Protein AF-A0A852ZN86-F1 (afdb_monomer)

Solvent-accessible surface area (backbone atoms only — not comparable to full-atom values): 16826 Å² total; per-residue (Å²): 143,83,87,74,84,78,81,80,78,80,80,74,76,78,78,76,77,76,74,75,75,75,76,74,75,79,74,69,77,79,85,86,70,84,80,33,63,70,46,79,47,78,48,78,43,80,40,75,66,82,64,44,73,53,32,65,57,50,48,60,59,44,74,67,59,45,34,45,47,35,38,50,40,30,42,31,19,36,74,89,61,52,66,50,74,46,52,43,39,78,40,73,66,23,53,78,47,41,62,54,33,55,61,59,54,64,55,78,77,75,40,72,54,37,53,52,53,51,48,72,71,51,57,63,32,16,28,33,42,38,37,31,32,30,32,43,52,56,35,51,52,54,50,56,38,44,75,73,74,44,77,90,86,79,87,81,87,77,53,78,88,73,50,73,62,60,73,60,52,52,52,53,52,51,53,50,51,52,52,51,55,49,49,55,52,48,52,52,53,49,52,54,50,52,41,69,74,44,79,78,74,76,77,70,99,78,70,83,78,63,81,69,74,74,68,76,70,74,63,72,72,74,75,79,78,67,66,80,78,78,66,54,71,66,60,49,49,42,50,49,26,5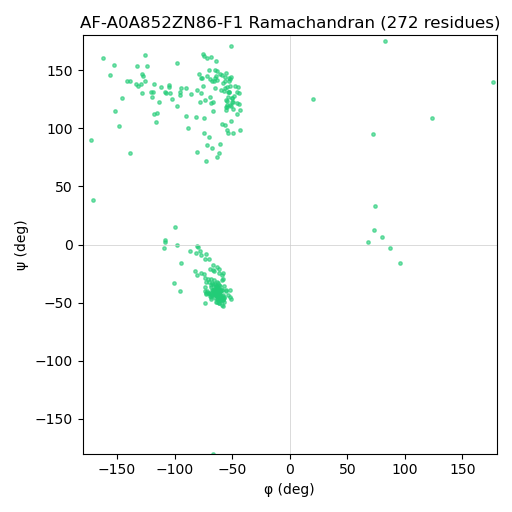0,37,33,76,72,62,76,30,52,75,68,54,40,54,48,56,48,52,54,55,52,58,59,68,70,45,96,77,79,88,78,91,132

Mean predicted aligned error: 16.4 Å

Organism: NCBI:txid1892865

Nearest PDB structures (foldseek):
  3gv5-assembly2_D  TM=2.969E-01  e=1.717E+00  Homo sapiens

InterPro domains:
  IPR046288 Protein of unknown function DUF6325 [PF19850] (34-158)

Sequence (274 aa):
MANGPAPPPPGGAPPDPAVPEPPAPPEPPERTGPLGPVDVMALAFPGTVLDPALAEHFGRVLLHGAVEPLDAVVVRREPDGRVTTGELEGEPGFQHLAEELHGGGTVGLLTGEHLVAVGEVMEPGSVVVLLVLENVWAREVAGAIRSVGGRLLTSTRLGHEQAPDLPTLRRRQRAAQEAAARRLRGERAEAARAQLRNPFAMGEPGAQVVAGEAGLSAHPPPEDTHGPPEAEPFDELLRLADLHAAGELTDGEYAELKRRLLAEWRRPGGPAGG

Secondary structure (DSSP, 8-state):
---PPPPPPPPPPPPPP-PPPPPPPPPPPP--SPP--EEEEEEEEESSS--THHHHHHHHHHTTSSSEEEEEEEEEE-TTS-EEEEEGGGSTT-GGGHHHHHHT-----S-HHHHHHHHHHSPTTEEEEEEEEE-HHHHHHHHHHHHTT-------PPPTTTS--HHHHHHHHHHHHHHHHHHHHHHHHHHHHHHHH-TT----S--------------------S-SPPPPHHHHHHHHHHHHHTTSS-HHHHHHHHHHHHHHHTSS--PPP-

Foldseek 3Di:
DDDDDDDDDPDDDPPDPPPPDPPDPPQQPPDDDDFADKDKDKDKDAAFADDLVVLVVVCVVCVVVQKAWQAKKKWAQALVRDIDIDGPCPHRNNVVCPCRHPSNPNDCPPDPLLSVLVSVLDDHRMMMMITMMTRVNRVVVQVVCVVVVHHDDDDDDDDPVRDDPPVVVVVVVVVVVVVVVVVVVVVVVVVVVVCVVPVPPDDDPDDDVPVPPPDPPPPPPPPCPPDDPDPDLSNVSVVLSVCVVVVVDDPVRSVVVSVVSSVVVPDPDPDDDD

pLDDT: mean 74.32, std 17.82, range [28.17, 96.38]

Structure (mmCIF, N/CA/C/O backbone):
data_AF-A0A852ZN86-F1
#
_entry.id   AF-A0A852ZN86-F1
#
loop_
_atom_site.group_PDB
_atom_site.id
_atom_site.type_symbol
_atom_site.label_atom_id
_atom_site.label_alt_id
_atom_site.label_comp_id
_atom_site.label_asym_id
_atom_site.label_entity_id
_atom_site.label_seq_id
_atom_site.pdbx_PDB_ins_code
_atom_site.Cartn_x
_atom_site.Cartn_y
_atom_site.Cartn_z
_atom_site.occupancy
_atom_site.B_iso_or_equiv
_atom_site.auth_seq_id
_atom_site.auth_comp_id
_atom_site.auth_asym_id
_atom_site.auth_atom_id
_atom_site.pdbx_PDB_model_num
ATOM 1 N N . MET A 1 1 ? -32.576 66.175 45.862 1.00 51.03 1 MET A N 1
ATOM 2 C CA . MET A 1 1 ? -32.747 65.311 44.676 1.00 51.03 1 MET A CA 1
ATOM 3 C C . MET A 1 1 ? -32.201 66.052 43.469 1.00 51.03 1 MET A C 1
ATOM 5 O O . MET A 1 1 ? -32.715 67.124 43.193 1.00 51.03 1 MET A O 1
ATOM 9 N N . ALA A 1 2 ? -31.165 65.521 42.817 1.00 50.53 2 ALA A N 1
ATOM 10 C CA . ALA A 1 2 ? -30.825 65.773 41.411 1.00 50.53 2 ALA A CA 1
ATOM 11 C C . ALA A 1 2 ? -29.681 64.817 41.019 1.00 50.53 2 ALA A C 1
ATOM 13 O O . ALA A 1 2 ? -28.511 65.123 41.223 1.00 50.53 2 ALA A O 1
ATOM 14 N N . ASN A 1 3 ? -30.037 63.629 40.522 1.00 50.56 3 ASN A N 1
ATOM 15 C CA . ASN A 1 3 ? -29.125 62.767 39.768 1.00 50.56 3 ASN A CA 1
ATOM 16 C C . ASN A 1 3 ? -28.969 63.385 38.372 1.00 50.56 3 ASN A C 1
ATOM 18 O O . ASN A 1 3 ? -29.921 63.362 37.593 1.00 50.56 3 ASN A O 1
ATOM 22 N N . GLY A 1 4 ? -27.806 63.960 38.070 1.00 60.16 4 GLY A N 1
ATOM 23 C CA . GLY A 1 4 ? -27.423 64.270 36.691 1.00 60.16 4 GLY A CA 1
ATOM 24 C C . GLY A 1 4 ? -26.972 62.986 35.981 1.00 60.16 4 GLY A C 1
ATOM 25 O O . GLY A 1 4 ? -26.367 62.133 36.634 1.00 60.16 4 GLY A O 1
ATOM 26 N N . PRO A 1 5 ? -27.275 62.796 34.685 1.00 68.12 5 PRO A N 1
ATOM 27 C CA . PRO A 1 5 ? -26.882 61.586 33.972 1.00 68.12 5 PRO A CA 1
ATOM 28 C C . PRO A 1 5 ? -25.354 61.490 33.843 1.00 68.12 5 PRO A C 1
ATOM 30 O O . PRO A 1 5 ? -24.673 62.489 33.612 1.00 68.12 5 PRO A O 1
ATOM 33 N N . ALA A 1 6 ? -24.830 60.272 34.002 1.00 67.62 6 ALA A N 1
ATOM 34 C CA . ALA A 1 6 ? -23.420 59.948 33.807 1.00 67.62 6 ALA A CA 1
ATOM 35 C C . ALA A 1 6 ? -22.971 60.244 32.357 1.00 67.62 6 ALA A C 1
ATOM 37 O O . ALA A 1 6 ? -23.774 60.080 31.433 1.00 67.62 6 ALA A O 1
ATOM 38 N N . PRO A 1 7 ? -21.709 60.659 32.129 1.00 70.62 7 PRO A N 1
ATOM 39 C CA . PRO A 1 7 ? -21.187 60.849 30.779 1.00 70.62 7 PRO A CA 1
ATOM 40 C C . PRO A 1 7 ? -21.141 59.510 30.017 1.00 70.62 7 PRO A C 1
ATOM 42 O O . PRO A 1 7 ? -20.884 58.471 30.633 1.00 70.62 7 PRO A O 1
ATOM 45 N N . PRO A 1 8 ? -21.383 59.504 28.692 1.00 69.31 8 PRO A N 1
ATOM 46 C CA . PRO A 1 8 ? -21.303 58.284 27.896 1.00 69.31 8 PRO A CA 1
ATOM 47 C C . PRO A 1 8 ? -19.860 57.742 27.862 1.00 69.31 8 PRO A C 1
ATOM 49 O O . PRO A 1 8 ? -18.911 58.528 27.944 1.00 69.31 8 PRO A O 1
ATOM 52 N N . PRO A 1 9 ? -19.671 56.415 27.734 1.00 68.75 9 PRO A N 1
ATOM 53 C CA . PRO A 1 9 ? -18.341 55.828 27.594 1.00 68.75 9 PRO A CA 1
ATOM 54 C C . PRO A 1 9 ? -17.664 56.315 26.298 1.00 68.75 9 PRO A C 1
ATOM 56 O O . PRO A 1 9 ? -18.362 56.588 25.315 1.00 68.75 9 PRO A O 1
ATOM 59 N N . PRO A 1 10 ? -16.321 56.423 26.261 1.00 64.19 10 PRO A N 1
ATOM 60 C CA . PRO A 1 10 ? -15.613 56.759 25.032 1.00 64.19 10 PRO A CA 1
ATOM 61 C C . PRO A 1 10 ? -15.908 55.699 23.964 1.00 64.19 10 PRO A C 1
ATOM 63 O O . PRO A 1 10 ? -15.873 54.500 24.244 1.00 64.19 10 PRO A O 1
ATOM 66 N N . GLY A 1 11 ? -16.240 56.158 22.755 1.00 56.25 11 GLY A N 1
ATOM 67 C CA . GLY A 1 11 ? -16.560 55.294 21.622 1.00 56.25 11 GLY A CA 1
ATOM 68 C C . GLY A 1 11 ? -15.442 54.287 21.364 1.00 56.25 11 GLY A C 1
ATOM 69 O O . GLY A 1 11 ? -14.269 54.658 21.317 1.00 56.25 11 GLY A O 1
ATOM 70 N N . GLY A 1 12 ? -15.815 53.013 21.224 1.00 52.59 12 GLY A N 1
ATOM 71 C CA . GLY A 1 12 ? -14.893 51.961 20.815 1.00 52.59 12 GLY A CA 1
ATOM 72 C C . GLY A 1 12 ? -14.244 52.317 19.479 1.00 52.59 12 GLY A C 1
ATOM 73 O O . GLY A 1 12 ? -14.897 52.877 18.597 1.00 52.59 12 GLY A O 1
ATOM 74 N N . ALA A 1 13 ? -12.951 52.017 19.352 1.00 59.09 13 ALA A N 1
ATOM 75 C CA . ALA A 1 13 ? -12.248 52.110 18.081 1.00 59.09 13 ALA A CA 1
ATOM 76 C C . ALA A 1 13 ? -13.031 51.337 16.999 1.00 59.09 13 ALA A C 1
ATOM 78 O O . ALA A 1 13 ? -13.614 50.293 17.314 1.00 59.09 13 ALA A O 1
ATOM 79 N N . PRO A 1 14 ? -13.087 51.833 15.748 1.00 63.38 14 PRO A N 1
ATOM 80 C CA . PRO A 1 14 ? -13.709 51.077 14.669 1.00 63.38 14 PRO A CA 1
ATOM 81 C C . PRO A 1 14 ? -13.026 49.704 14.552 1.00 63.38 14 PRO A C 1
ATOM 83 O O . PRO A 1 14 ? -11.816 49.621 14.784 1.00 63.38 14 PRO A O 1
ATOM 86 N N . PRO A 1 15 ? -13.766 48.629 14.219 1.00 62.50 15 PRO A N 1
ATOM 87 C CA . PRO A 1 15 ? -13.136 47.355 13.907 1.00 62.50 15 PRO A CA 1
ATOM 88 C C . PRO A 1 15 ? -12.132 47.572 12.771 1.00 62.50 15 PRO A C 1
ATOM 90 O O . PRO A 1 15 ? -12.430 48.280 11.805 1.00 62.50 15 PRO A O 1
ATOM 93 N N . ASP A 1 16 ? -10.942 46.996 12.927 1.00 59.84 16 ASP A N 1
ATOM 94 C CA . ASP A 1 16 ? -9.918 46.933 11.883 1.00 59.84 16 ASP A CA 1
ATOM 95 C C . ASP A 1 16 ? -10.595 46.431 10.593 1.00 59.84 16 ASP A C 1
ATOM 97 O O . ASP A 1 16 ? -11.344 45.445 10.675 1.00 59.84 16 ASP A O 1
ATOM 101 N N . PRO A 1 17 ? -10.467 47.106 9.430 1.00 61.66 17 PRO A N 1
ATOM 102 C CA . PRO A 1 17 ? -11.017 46.576 8.190 1.00 61.66 17 PRO A CA 1
ATOM 103 C C . PRO A 1 17 ? -10.516 45.146 8.030 1.00 61.66 17 PRO A C 1
ATOM 105 O O . PRO A 1 17 ? -9.308 44.921 8.017 1.00 61.66 17 PRO A O 1
ATOM 108 N N . ALA A 1 18 ? -11.453 44.195 7.962 1.00 62.12 18 ALA A N 1
ATOM 109 C CA . ALA A 1 18 ? -11.148 42.786 7.782 1.00 62.12 18 ALA A CA 1
ATOM 110 C C . ALA A 1 18 ? -10.107 42.662 6.669 1.00 62.12 18 ALA A C 1
ATOM 112 O O . ALA A 1 18 ? -10.384 43.009 5.517 1.00 62.12 18 ALA A O 1
ATOM 113 N N . VAL A 1 19 ? -8.894 42.242 7.036 1.00 61.50 19 VAL A N 1
ATOM 114 C CA . VAL A 1 19 ? -7.879 41.865 6.060 1.00 61.50 19 VAL A CA 1
ATOM 115 C C . VAL A 1 19 ? -8.556 40.802 5.200 1.00 61.50 19 VAL A C 1
ATOM 117 O O . VAL A 1 19 ? -9.018 39.810 5.770 1.00 61.50 19 VAL A O 1
ATOM 120 N N . PRO A 1 20 ? -8.727 41.020 3.882 1.00 62.66 20 PRO A N 1
ATOM 121 C CA . PRO A 1 20 ? -9.321 40.004 3.035 1.00 62.66 20 PRO A CA 1
ATOM 122 C C . PRO A 1 20 ? -8.484 38.745 3.211 1.00 62.66 20 PRO A C 1
ATOM 124 O O . PRO A 1 20 ? -7.257 38.794 3.083 1.00 62.66 20 PRO A O 1
ATOM 127 N N . GLU A 1 21 ? -9.151 37.658 3.587 1.00 54.69 21 GLU A N 1
ATOM 128 C CA . GLU A 1 21 ? -8.522 36.353 3.709 1.00 54.69 21 GLU A CA 1
ATOM 129 C C . GLU A 1 21 ? -7.755 36.107 2.399 1.00 54.69 21 GLU A C 1
ATOM 131 O O . GLU A 1 21 ? -8.318 36.344 1.319 1.00 54.69 21 GLU A O 1
ATOM 136 N N . PRO A 1 22 ? -6.448 35.786 2.460 1.00 64.31 22 PRO A N 1
ATOM 137 C CA . PRO A 1 22 ? -5.674 35.555 1.251 1.00 64.31 22 PRO A CA 1
ATOM 138 C C . PRO A 1 22 ? -6.410 34.514 0.402 1.00 64.31 22 PRO A C 1
ATOM 140 O O . PRO A 1 22 ? -6.991 33.585 0.970 1.00 64.31 22 PRO A O 1
ATOM 143 N N . PRO A 1 23 ? -6.440 34.672 -0.936 1.00 64.31 23 PRO A N 1
ATOM 144 C CA . PRO A 1 23 ? -7.112 33.706 -1.788 1.00 64.31 23 PRO A CA 1
ATOM 145 C C . PRO A 1 23 ? -6.577 32.320 -1.443 1.00 64.31 23 PRO A C 1
ATOM 147 O O . PRO A 1 23 ? -5.358 32.149 -1.332 1.00 64.31 23 PRO A O 1
ATOM 150 N N . ALA A 1 24 ? -7.493 31.370 -1.235 1.00 51.97 24 ALA A N 1
ATOM 151 C CA . ALA A 1 24 ? -7.130 29.981 -1.019 1.00 51.97 24 ALA A CA 1
ATOM 152 C C . ALA A 1 24 ? -6.102 29.576 -2.093 1.00 51.97 24 ALA A C 1
ATOM 154 O O . ALA A 1 24 ? -6.247 30.001 -3.251 1.00 51.97 24 ALA A O 1
ATOM 155 N N . PRO A 1 25 ? -5.033 28.848 -1.720 1.00 55.66 25 PRO A N 1
ATOM 156 C CA . PRO A 1 25 ? -4.050 28.391 -2.689 1.00 55.66 25 PRO A CA 1
ATOM 157 C C . PRO A 1 25 ? -4.775 27.696 -3.850 1.00 55.66 25 PRO A C 1
ATOM 159 O O . PRO A 1 25 ? -5.815 27.073 -3.620 1.00 55.66 25 PRO A O 1
ATOM 162 N N . PRO A 1 26 ? -4.288 27.847 -5.097 1.00 55.84 26 PRO A N 1
ATOM 163 C CA . PRO A 1 26 ? -4.913 27.183 -6.229 1.00 55.84 26 PRO A CA 1
ATOM 164 C C . PRO A 1 26 ? -5.009 25.694 -5.911 1.00 55.84 26 PRO A C 1
ATOM 166 O O . PRO A 1 26 ? -4.001 25.093 -5.532 1.00 55.84 26 PRO A O 1
ATOM 169 N N . GLU A 1 27 ? -6.210 25.127 -6.035 1.00 47.72 27 GLU A N 1
ATOM 170 C CA . GLU A 1 27 ? -6.369 23.688 -5.874 1.00 47.72 27 GLU A CA 1
ATOM 171 C C . GLU A 1 27 ? -5.400 22.986 -6.835 1.00 47.72 27 GLU A C 1
ATOM 173 O O . GLU A 1 27 ? -5.230 23.445 -7.979 1.00 47.72 27 GLU A O 1
ATOM 178 N N . PRO A 1 28 ? -4.690 21.942 -6.369 1.00 53.12 28 PRO A N 1
ATOM 179 C CA . PRO A 1 28 ? -3.761 21.213 -7.213 1.00 53.12 28 PRO A CA 1
ATOM 180 C C . PRO A 1 28 ? -4.491 20.766 -8.487 1.00 53.12 28 PRO A C 1
ATOM 182 O O . PRO A 1 28 ? -5.688 20.474 -8.441 1.00 53.12 28 PRO A O 1
ATOM 185 N N . PRO A 1 29 ? -3.815 20.769 -9.649 1.00 50.06 29 PRO A N 1
ATOM 186 C CA . PRO A 1 29 ? -4.470 20.455 -10.910 1.00 50.06 29 PRO A CA 1
ATOM 187 C C . PRO A 1 29 ? -5.171 19.098 -10.805 1.00 50.06 29 PRO A C 1
ATOM 189 O O . PRO A 1 29 ? -4.520 18.098 -10.504 1.00 50.06 29 PRO A O 1
ATOM 192 N N . GLU A 1 30 ? -6.481 19.068 -11.075 1.00 53.56 30 GLU A N 1
ATOM 193 C CA . GLU A 1 30 ? -7.263 17.831 -11.078 1.00 53.56 30 GLU A CA 1
ATOM 194 C C . GLU A 1 30 ? -6.568 16.780 -11.956 1.00 53.56 30 GLU A C 1
ATOM 196 O O . GLU A 1 30 ? -6.334 16.971 -13.160 1.00 53.56 30 GLU A O 1
ATOM 201 N N . ARG A 1 31 ? -6.198 15.654 -11.343 1.00 61.28 31 ARG A N 1
ATOM 202 C CA . ARG A 1 31 ? -5.531 14.555 -12.037 1.00 61.28 31 ARG A CA 1
ATOM 203 C C . ARG A 1 31 ? -6.495 13.928 -13.051 1.00 61.28 31 ARG A C 1
ATOM 205 O O . ARG A 1 31 ? -7.488 13.314 -12.687 1.00 61.28 31 ARG A O 1
ATOM 212 N N . THR A 1 32 ? -6.176 14.046 -14.342 1.00 56.88 32 THR A N 1
ATOM 213 C CA . THR A 1 32 ? -7.031 13.594 -15.467 1.00 56.88 32 THR A CA 1
ATOM 214 C C . THR A 1 32 ? -6.494 12.365 -16.220 1.00 56.88 32 THR A C 1
ATOM 216 O O . THR A 1 32 ? -7.145 11.866 -17.138 1.00 56.88 32 THR A O 1
ATOM 219 N N . GLY A 1 33 ? -5.308 11.859 -15.858 1.00 66.69 33 GLY A N 1
ATOM 220 C CA . GLY A 1 33 ? -4.680 10.685 -16.480 1.00 66.69 33 GLY A CA 1
ATOM 221 C C . GLY A 1 33 ? -4.901 9.381 -15.696 1.00 66.69 33 GLY A C 1
ATOM 222 O O . GLY A 1 33 ? -5.108 9.433 -14.486 1.00 66.69 33 GLY A O 1
ATOM 223 N N . PRO A 1 34 ? -4.823 8.202 -16.350 1.00 75.94 34 PRO A N 1
ATOM 224 C CA . PRO A 1 34 ? -4.927 6.916 -15.661 1.00 75.94 34 PRO A CA 1
ATOM 225 C C . PRO A 1 34 ? -3.775 6.733 -14.665 1.00 75.94 34 PRO A C 1
ATOM 227 O O . PRO A 1 34 ? -2.639 7.099 -14.978 1.00 75.94 34 PRO A O 1
ATOM 230 N N . LEU A 1 35 ? -4.068 6.137 -13.504 1.00 81.19 35 LEU A N 1
ATOM 231 C CA . LEU A 1 35 ? -3.070 5.803 -12.485 1.00 81.19 35 LEU A CA 1
ATOM 232 C C . LEU A 1 35 ? -1.991 4.865 -13.043 1.00 81.19 35 LEU A C 1
ATOM 234 O O . LEU A 1 35 ? -2.247 4.010 -13.899 1.00 81.19 35 LEU A O 1
ATOM 238 N N . GLY A 1 36 ? -0.769 5.038 -12.546 1.00 85.12 36 GLY A N 1
ATOM 239 C CA . GLY A 1 36 ? 0.287 4.042 -12.658 1.00 85.12 36 GLY A CA 1
ATOM 240 C C . GLY A 1 36 ? -0.016 2.778 -11.850 1.00 8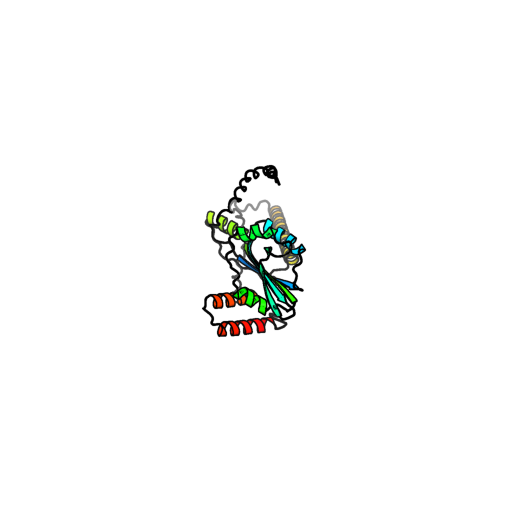5.12 36 GLY A C 1
ATOM 241 O O . GLY A 1 36 ? -1.052 2.686 -11.193 1.00 85.12 36 GLY A O 1
ATOM 242 N N . PRO A 1 37 ? 0.895 1.791 -11.878 1.00 88.50 37 PRO A N 1
ATOM 243 C CA . PRO A 1 37 ? 0.832 0.652 -10.970 1.00 88.50 37 PRO A CA 1
ATOM 244 C C . PRO A 1 37 ? 0.727 1.123 -9.518 1.00 88.50 37 PRO A C 1
ATOM 246 O O . PRO A 1 37 ? 1.505 1.981 -9.094 1.00 88.50 37 PRO A O 1
ATOM 249 N N . VAL A 1 38 ? -0.217 0.553 -8.777 1.00 87.50 38 VAL A N 1
ATOM 250 C CA . VAL A 1 38 ? -0.469 0.882 -7.374 1.00 87.50 38 VAL A CA 1
ATOM 251 C C . VAL A 1 38 ? 0.063 -0.237 -6.493 1.00 87.50 38 VAL A C 1
ATOM 253 O O . VAL A 1 38 ? -0.156 -1.412 -6.779 1.00 87.50 38 VAL A O 1
ATOM 256 N N . ASP A 1 39 ? 0.745 0.148 -5.424 1.00 86.94 39 ASP A N 1
ATOM 257 C CA . ASP A 1 39 ? 1.207 -0.746 -4.377 1.00 86.94 39 ASP A CA 1
ATOM 258 C C . ASP A 1 39 ? 0.371 -0.543 -3.123 1.00 86.94 39 ASP A C 1
ATOM 260 O O . ASP A 1 39 ? 0.234 0.584 -2.648 1.00 86.94 39 ASP A O 1
ATOM 264 N N . VAL A 1 40 ? -0.127 -1.640 -2.558 1.00 85.50 40 VAL A N 1
ATOM 265 C CA . VAL A 1 40 ? -0.713 -1.645 -1.219 1.00 85.50 40 VAL A CA 1
ATOM 266 C C . VAL A 1 40 ? 0.290 -2.277 -0.266 1.00 85.50 40 VAL A C 1
ATOM 268 O O . VAL A 1 40 ? 0.859 -3.329 -0.552 1.00 85.50 40 VAL A O 1
ATOM 271 N N . MET A 1 41 ? 0.561 -1.613 0.853 1.00 84.44 41 MET A N 1
ATOM 272 C CA . MET A 1 41 ? 1.541 -2.071 1.834 1.00 84.44 41 MET A CA 1
ATOM 273 C C . MET A 1 41 ? 0.978 -1.986 3.244 1.00 84.44 41 MET A C 1
ATOM 275 O O . MET A 1 41 ? 0.381 -0.980 3.616 1.00 84.44 41 MET A O 1
ATOM 279 N N . ALA A 1 42 ? 1.245 -3.019 4.042 1.00 86.12 42 ALA A N 1
ATOM 280 C CA . ALA A 1 42 ? 0.993 -3.039 5.475 1.00 86.12 42 ALA A CA 1
ATOM 281 C C . ALA A 1 42 ? 2.313 -3.099 6.241 1.00 86.12 42 ALA A C 1
ATOM 283 O O . ALA A 1 42 ? 3.116 -4.015 6.064 1.00 86.12 42 ALA A O 1
ATOM 284 N N . LEU A 1 43 ? 2.529 -2.120 7.113 1.00 86.31 43 LEU A N 1
ATOM 285 C CA . LEU A 1 43 ? 3.748 -1.981 7.898 1.00 86.31 43 LEU A CA 1
ATOM 286 C C . LEU A 1 43 ? 3.404 -2.131 9.374 1.00 86.31 43 LEU A C 1
ATOM 288 O O . LEU A 1 43 ? 2.809 -1.233 9.966 1.00 86.31 43 LEU A O 1
ATOM 292 N N . ALA A 1 44 ? 3.752 -3.276 9.955 1.00 86.88 44 ALA A N 1
ATOM 293 C CA . ALA A 1 44 ? 3.471 -3.582 11.350 1.00 86.88 44 ALA A CA 1
ATOM 294 C C . ALA A 1 44 ? 4.609 -3.126 12.271 1.00 86.88 44 ALA A C 1
ATOM 296 O O . ALA A 1 44 ? 5.782 -3.408 12.021 1.00 86.88 44 ALA A O 1
ATOM 297 N N . PHE A 1 45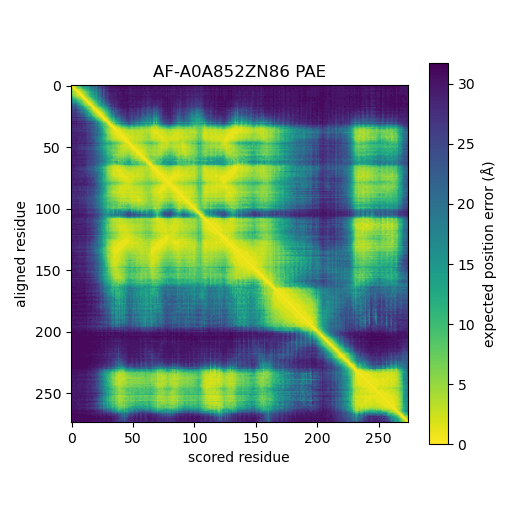 ? 4.243 -2.488 13.379 1.00 86.81 45 PHE A N 1
ATOM 298 C CA . PHE A 1 45 ? 5.151 -2.057 14.432 1.00 86.81 45 PHE A CA 1
ATOM 299 C C . PHE A 1 45 ? 4.664 -2.565 15.797 1.00 86.81 45 PHE A C 1
ATOM 301 O O . PHE A 1 45 ? 3.455 -2.648 16.042 1.00 86.81 45 PHE A O 1
ATOM 308 N N . PRO A 1 46 ? 5.590 -2.914 16.707 1.00 84.94 46 PRO A N 1
ATOM 309 C CA . PRO A 1 46 ? 5.232 -3.236 18.081 1.00 84.94 46 PRO A CA 1
ATOM 310 C C . PRO A 1 46 ? 4.780 -1.982 18.840 1.00 84.94 46 PRO A C 1
ATOM 312 O O . PRO A 1 46 ? 5.286 -0.885 18.607 1.00 84.94 46 PRO A O 1
ATOM 315 N N . GLY A 1 47 ? 3.888 -2.163 19.815 1.00 87.50 47 GLY A N 1
ATOM 316 C CA . GLY A 1 47 ? 3.303 -1.064 20.582 1.00 87.50 47 GLY A CA 1
ATOM 317 C C . GLY A 1 47 ? 2.126 -0.406 19.861 1.00 87.50 47 GLY A C 1
ATOM 318 O O . GLY A 1 47 ? 1.791 -0.741 18.732 1.00 87.50 47 GLY A O 1
ATOM 319 N N . THR A 1 48 ? 1.469 0.536 20.534 1.00 84.31 48 THR A N 1
ATOM 320 C CA . THR A 1 48 ? 0.268 1.222 20.019 1.00 84.31 48 THR A CA 1
ATOM 321 C C . THR A 1 48 ? 0.528 2.675 19.620 1.00 84.31 48 THR A C 1
ATOM 323 O O . THR A 1 48 ? -0.393 3.391 19.229 1.00 84.31 48 THR A O 1
ATOM 326 N N . VAL A 1 49 ? 1.783 3.124 19.692 1.00 86.25 49 VAL A N 1
ATOM 327 C CA . VAL A 1 49 ? 2.210 4.482 19.338 1.00 86.25 49 VAL A CA 1
ATOM 328 C C . VAL A 1 49 ? 3.229 4.387 18.211 1.00 86.25 49 VAL A C 1
ATOM 330 O O . VAL A 1 49 ? 4.216 3.666 18.339 1.00 86.25 49 VAL A O 1
ATOM 333 N N . LEU A 1 50 ? 2.985 5.112 17.119 1.00 88.31 50 LEU A N 1
ATOM 334 C CA . LEU A 1 50 ? 3.952 5.246 16.036 1.00 88.31 50 LEU A CA 1
ATOM 335 C C . LEU A 1 50 ? 5.065 6.200 16.459 1.00 88.31 50 LEU A C 1
ATOM 337 O O . LEU A 1 50 ? 4.806 7.251 17.044 1.00 88.31 50 LEU A O 1
ATOM 341 N N . ASP A 1 51 ? 6.305 5.824 16.162 1.00 87.06 51 ASP A N 1
ATOM 342 C CA . ASP A 1 51 ? 7.460 6.681 16.412 1.00 87.06 51 ASP A CA 1
ATOM 343 C C . ASP A 1 51 ? 7.418 7.893 15.460 1.00 87.06 51 ASP A C 1
ATOM 345 O O . ASP A 1 51 ? 7.449 7.695 14.241 1.00 87.06 51 ASP A O 1
ATOM 349 N N . PRO A 1 52 ? 7.391 9.142 15.965 1.00 85.44 52 PRO A N 1
ATOM 350 C CA . PRO A 1 52 ? 7.398 10.336 15.121 1.00 85.44 52 PRO A CA 1
ATOM 351 C C . PRO A 1 52 ? 8.613 10.425 14.186 1.00 85.44 52 PRO A C 1
ATOM 353 O O . PRO A 1 52 ? 8.526 11.045 13.128 1.00 85.44 52 PRO A O 1
ATOM 356 N N . ALA A 1 53 ? 9.737 9.781 14.527 1.00 85.62 53 ALA A N 1
ATOM 357 C CA . ALA A 1 53 ? 10.918 9.734 13.663 1.00 85.62 53 ALA A CA 1
ATOM 358 C C . ALA A 1 53 ? 10.638 9.039 12.318 1.00 85.62 53 ALA A C 1
ATOM 360 O O . ALA A 1 53 ? 11.308 9.313 11.321 1.00 85.62 53 ALA A O 1
ATOM 361 N N . LEU A 1 54 ? 9.628 8.163 12.261 1.00 83.38 54 LEU A N 1
ATOM 362 C CA . LEU A 1 54 ? 9.216 7.482 11.038 1.00 83.38 54 LEU A CA 1
ATOM 363 C C . LEU A 1 54 ? 8.715 8.477 9.975 1.00 83.38 54 LEU A C 1
ATOM 365 O O . LEU A 1 54 ? 8.959 8.268 8.786 1.00 83.38 54 LEU A O 1
ATOM 369 N N . ALA A 1 55 ? 8.108 9.591 10.389 1.00 80.56 55 ALA A N 1
ATOM 370 C CA . ALA A 1 55 ? 7.586 10.606 9.480 1.00 80.56 55 ALA A CA 1
ATOM 371 C C . ALA A 1 55 ? 8.685 11.226 8.596 1.00 80.56 55 ALA A C 1
ATOM 373 O O . ALA A 1 55 ? 8.494 11.394 7.393 1.00 80.56 55 ALA A O 1
ATOM 374 N N . GLU A 1 56 ? 9.883 11.462 9.143 1.00 78.75 56 GLU A N 1
ATOM 375 C CA . GLU A 1 56 ? 11.027 11.971 8.367 1.00 78.75 56 GLU A CA 1
ATOM 376 C C . GLU A 1 56 ? 11.518 10.969 7.307 1.00 78.75 56 GLU A C 1
ATOM 378 O O . GLU A 1 56 ? 12.062 11.340 6.261 1.00 78.75 56 GLU A O 1
ATOM 383 N N . HIS A 1 57 ? 11.364 9.669 7.567 1.00 79.62 57 HIS A N 1
ATOM 384 C CA . HIS A 1 57 ? 11.683 8.630 6.592 1.00 79.62 57 HIS A CA 1
ATOM 385 C C . HIS A 1 57 ? 10.649 8.579 5.465 1.00 79.62 57 HIS A C 1
ATOM 387 O O . HIS A 1 57 ? 11.053 8.499 4.304 1.00 79.62 57 HIS A O 1
ATOM 393 N N . PHE A 1 58 ? 9.360 8.693 5.792 1.00 74.69 58 PHE A N 1
ATOM 394 C CA . PHE A 1 58 ? 8.283 8.770 4.802 1.00 74.69 58 PHE A CA 1
ATOM 395 C C . PHE A 1 58 ? 8.409 9.989 3.902 1.00 74.69 58 PHE A C 1
ATOM 397 O O . PHE A 1 58 ? 8.446 9.830 2.682 1.00 74.69 58 PHE A O 1
ATOM 404 N N . GLY A 1 59 ? 8.580 11.176 4.492 1.00 69.69 59 GLY A N 1
ATOM 405 C CA . GLY A 1 59 ? 8.742 12.417 3.742 1.00 69.69 59 GLY A CA 1
ATOM 406 C C . GLY A 1 59 ? 9.845 12.300 2.693 1.00 69.69 59 GLY A C 1
ATOM 407 O O . GLY A 1 59 ? 9.627 12.612 1.533 1.00 69.69 59 GLY A O 1
ATOM 408 N N . ARG A 1 60 ? 11.009 11.728 3.029 1.00 67.81 60 ARG A N 1
ATOM 409 C CA . ARG A 1 60 ? 12.092 11.542 2.043 1.00 67.81 60 ARG A CA 1
ATOM 410 C C . ARG A 1 60 ? 11.707 10.671 0.849 1.00 67.81 60 ARG A C 1
ATOM 412 O O . ARG A 1 60 ? 12.138 10.971 -0.257 1.00 67.81 60 ARG A O 1
ATOM 419 N N . VAL A 1 61 ? 10.950 9.595 1.050 1.00 66.44 61 VAL A N 1
ATOM 420 C CA . VAL A 1 61 ? 10.562 8.692 -0.048 1.00 66.44 61 VAL A CA 1
ATOM 421 C C . VAL A 1 61 ? 9.517 9.352 -0.950 1.00 66.44 61 VAL A C 1
ATOM 423 O O . VAL A 1 61 ? 9.639 9.273 -2.172 1.00 66.44 61 VAL A O 1
ATOM 426 N N . LEU A 1 62 ? 8.547 10.047 -0.354 1.00 69.44 62 LEU A N 1
ATOM 427 C CA . LEU A 1 62 ? 7.457 10.716 -1.069 1.00 69.44 62 LEU A CA 1
ATOM 428 C C . LEU A 1 62 ? 7.939 11.987 -1.796 1.00 69.44 62 LEU A C 1
ATOM 430 O O . LEU A 1 62 ? 7.614 12.198 -2.962 1.00 69.44 62 LEU A O 1
ATOM 434 N N . LEU A 1 63 ? 8.825 12.776 -1.175 1.00 61.94 63 LEU A N 1
ATOM 435 C CA . LEU A 1 63 ? 9.359 14.031 -1.732 1.00 61.94 63 LEU A CA 1
ATOM 436 C C . LEU A 1 63 ? 10.168 13.851 -3.026 1.00 61.94 63 LEU A C 1
ATOM 438 O O . LEU A 1 63 ? 10.375 14.813 -3.764 1.00 61.94 63 LEU A O 1
ATOM 442 N N . HIS A 1 64 ? 10.649 12.642 -3.325 1.00 67.12 64 HIS A N 1
ATOM 443 C CA . HIS A 1 64 ? 11.352 12.376 -4.581 1.00 67.12 64 HIS A CA 1
ATOM 444 C C . HIS A 1 64 ? 10.411 12.226 -5.790 1.00 67.12 64 HIS A C 1
ATOM 446 O O . HIS A 1 64 ? 10.907 12.103 -6.910 1.00 67.12 64 HIS A O 1
ATOM 452 N N . GLY A 1 65 ? 9.085 12.233 -5.589 1.00 71.94 65 GLY A N 1
ATOM 453 C CA . GLY A 1 65 ? 8.066 12.255 -6.650 1.00 71.94 65 GLY A CA 1
ATOM 454 C C . GLY A 1 65 ? 7.981 10.985 -7.505 1.00 71.94 65 GLY A C 1
ATOM 455 O O . GLY A 1 65 ? 7.197 10.918 -8.445 1.00 71.94 65 GLY A O 1
ATOM 456 N N . ALA A 1 66 ? 8.791 9.965 -7.206 1.00 81.75 66 ALA A N 1
ATOM 457 C CA . ALA A 1 66 ? 8.751 8.683 -7.905 1.00 81.75 66 ALA A CA 1
ATOM 458 C C . ALA A 1 66 ? 7.527 7.847 -7.503 1.00 81.75 66 ALA A C 1
ATOM 460 O O . ALA A 1 66 ? 7.042 7.047 -8.308 1.00 81.75 66 ALA A O 1
ATOM 461 N N . VAL A 1 67 ? 7.053 8.041 -6.270 1.00 85.94 67 VAL A N 1
ATOM 462 C CA . VAL A 1 67 ? 5.830 7.456 -5.728 1.00 85.94 67 VAL A CA 1
ATOM 463 C C . VAL A 1 67 ? 4.956 8.550 -5.125 1.00 85.94 67 VAL A C 1
ATOM 465 O O . VAL A 1 67 ? 5.485 9.519 -4.585 1.00 85.94 67 VAL A O 1
ATOM 468 N N . GLU A 1 68 ? 3.641 8.386 -5.209 1.00 84.44 68 GLU A N 1
ATOM 469 C CA . GLU A 1 68 ? 2.654 9.336 -4.682 1.00 84.44 68 GLU A CA 1
ATOM 470 C C . GLU A 1 68 ? 1.656 8.588 -3.797 1.00 84.44 68 GLU A C 1
ATOM 472 O O . GLU A 1 68 ? 1.177 7.526 -4.206 1.00 84.44 68 GLU A O 1
ATOM 477 N N . PRO A 1 69 ? 1.373 9.066 -2.577 1.00 83.19 69 PRO A N 1
ATOM 478 C CA . PRO A 1 69 ? 0.425 8.397 -1.710 1.00 83.19 69 PRO A CA 1
ATOM 479 C C . PRO A 1 69 ? -1.004 8.710 -2.172 1.00 83.19 69 PRO A C 1
ATOM 481 O O . PRO A 1 69 ? -1.350 9.859 -2.415 1.00 83.19 69 PRO A O 1
ATOM 484 N N . LEU A 1 70 ? -1.818 7.669 -2.323 1.00 83.81 70 LEU A N 1
ATOM 485 C CA . LEU A 1 70 ? -3.230 7.764 -2.703 1.00 83.81 70 LEU A CA 1
ATOM 486 C C . LEU A 1 70 ? -4.157 7.623 -1.491 1.00 83.81 70 LEU A C 1
ATOM 488 O O . LEU A 1 70 ? -5.230 8.216 -1.468 1.00 83.81 70 LEU A O 1
ATOM 492 N N . ASP A 1 71 ? -3.753 6.813 -0.510 1.00 86.25 71 ASP A N 1
ATOM 493 C CA . ASP A 1 71 ? -4.482 6.583 0.738 1.00 86.25 71 ASP A CA 1
ATOM 494 C C . ASP A 1 71 ? -3.502 6.104 1.826 1.00 86.25 71 ASP A C 1
ATOM 496 O O . ASP A 1 71 ? -2.524 5.402 1.529 1.00 86.25 71 ASP A O 1
ATOM 500 N N . ALA A 1 72 ? -3.737 6.489 3.081 1.00 87.75 72 ALA A N 1
ATOM 501 C CA . ALA A 1 72 ? -2.909 6.094 4.215 1.00 87.75 72 ALA A CA 1
ATOM 502 C C . ALA A 1 72 ? -3.703 6.051 5.527 1.00 87.75 72 ALA A C 1
ATOM 504 O O . ALA A 1 72 ? -4.102 7.078 6.082 1.00 87.75 72 ALA A O 1
ATOM 505 N N . VAL A 1 73 ? -3.844 4.850 6.087 1.00 90.38 73 VAL A N 1
ATOM 506 C CA . VAL A 1 73 ? -4.610 4.609 7.316 1.00 90.38 73 VAL A CA 1
ATOM 507 C C . VAL A 1 73 ? -3.750 3.898 8.346 1.00 90.38 73 VAL A C 1
ATOM 509 O O . VAL A 1 73 ? -3.001 2.973 8.042 1.00 90.38 73 VAL A O 1
ATOM 512 N N . VAL A 1 74 ? -3.895 4.290 9.603 1.00 92.06 74 VAL A N 1
ATOM 513 C CA . VAL A 1 74 ? -3.301 3.610 10.746 1.00 92.06 74 VAL A CA 1
ATOM 514 C C . VAL A 1 74 ? -4.358 2.777 11.446 1.00 92.06 74 VAL A C 1
ATOM 516 O O . VAL A 1 74 ? -5.387 3.290 11.884 1.00 92.06 74 VAL A O 1
ATOM 519 N N . VAL A 1 75 ? -4.078 1.489 11.605 1.00 93.00 75 VAL A N 1
ATOM 520 C CA . VAL A 1 75 ? -4.888 0.552 12.380 1.00 93.00 75 VAL A CA 1
ATOM 521 C C . VAL A 1 75 ? -4.126 0.207 13.650 1.00 93.00 75 VAL A C 1
ATOM 523 O O . VAL A 1 75 ? -2.944 -0.118 13.616 1.00 93.00 75 VAL A O 1
ATOM 526 N N . ARG A 1 76 ? -4.793 0.276 14.797 1.00 94.62 76 ARG A N 1
ATOM 527 C CA . ARG A 1 76 ? -4.244 -0.098 16.102 1.00 94.62 76 ARG A CA 1
ATOM 528 C C . ARG A 1 76 ? -5.037 -1.238 16.670 1.00 94.62 76 ARG A C 1
ATOM 530 O O . ARG A 1 76 ? -6.264 -1.189 16.648 1.00 94.62 76 ARG A O 1
ATOM 537 N N . ARG A 1 77 ? -4.333 -2.199 17.256 1.00 93.00 77 ARG A N 1
ATOM 538 C CA . ARG A 1 77 ? -4.942 -3.228 18.082 1.00 93.00 77 ARG A CA 1
ATOM 539 C C . ARG A 1 77 ? -4.399 -3.110 19.490 1.00 93.00 77 ARG A C 1
ATOM 541 O O . ARG A 1 77 ? -3.224 -3.354 19.740 1.00 93.00 77 ARG A O 1
ATOM 548 N N . GLU A 1 78 ? -5.268 -2.732 20.408 1.00 94.06 78 GLU A N 1
ATOM 549 C CA . GLU A 1 78 ? -4.938 -2.593 21.818 1.00 94.06 78 GLU A CA 1
ATOM 550 C C . GLU A 1 78 ? -4.654 -3.953 22.474 1.00 94.06 78 GLU A C 1
ATOM 552 O O . GLU A 1 78 ? -5.070 -4.997 21.958 1.00 94.06 78 GLU A O 1
ATOM 557 N N . PRO A 1 79 ? -3.984 -3.974 23.640 1.00 92.44 79 PRO A N 1
ATOM 558 C CA . PRO A 1 79 ? -3.760 -5.207 24.396 1.00 92.44 79 PRO A CA 1
ATOM 559 C C . PRO A 1 79 ? -5.049 -5.932 24.814 1.00 92.44 79 PRO A C 1
ATOM 561 O O . PRO A 1 79 ? -5.038 -7.148 24.984 1.00 92.44 79 PRO A O 1
ATOM 564 N N . ASP A 1 80 ? -6.159 -5.204 24.968 1.00 92.00 80 ASP A N 1
ATOM 565 C CA . ASP A 1 80 ? -7.485 -5.767 25.264 1.00 92.00 80 ASP A CA 1
ATOM 566 C C . ASP A 1 80 ? -8.205 -6.314 24.013 1.00 92.00 80 ASP A C 1
ATOM 568 O O . ASP A 1 80 ? -9.302 -6.866 24.110 1.00 92.00 80 ASP A O 1
ATOM 572 N N . GLY A 1 81 ? -7.575 -6.199 22.839 1.00 87.50 81 GLY A N 1
ATOM 573 C CA . GLY A 1 81 ? -8.090 -6.658 21.555 1.00 87.50 81 GLY A CA 1
ATOM 574 C C . GLY A 1 81 ? -8.966 -5.645 20.820 1.00 87.50 81 GLY A C 1
ATOM 575 O O . GLY A 1 81 ? -9.372 -5.941 19.694 1.00 87.50 81 GLY A O 1
ATOM 576 N N . ARG A 1 82 ? -9.240 -4.470 21.402 1.00 92.94 82 ARG A N 1
ATOM 577 C CA . ARG A 1 82 ? -9.984 -3.387 20.749 1.00 92.94 82 ARG A CA 1
ATOM 578 C C . ARG A 1 82 ? -9.199 -2.848 19.555 1.00 92.94 82 ARG A C 1
ATOM 580 O O . ARG A 1 82 ? -8.003 -2.587 19.662 1.00 92.94 82 ARG A O 1
ATOM 587 N N . VAL A 1 83 ? -9.887 -2.646 18.434 1.00 92.19 83 VAL A N 1
ATOM 588 C CA . VAL A 1 83 ? -9.300 -2.079 17.215 1.00 92.19 83 VAL A CA 1
ATOM 589 C C . VAL A 1 83 ? -9.742 -0.628 17.053 1.00 92.19 83 VAL A C 1
ATOM 591 O O . VAL A 1 83 ? -10.912 -0.309 17.263 1.00 92.19 83 VAL A O 1
ATOM 594 N N . THR A 1 84 ? -8.814 0.249 16.680 1.00 92.19 84 THR A N 1
ATOM 595 C CA . THR A 1 84 ? -9.119 1.620 16.245 1.00 92.19 84 THR A CA 1
ATOM 596 C C . THR A 1 84 ? -8.397 1.969 14.971 1.00 92.19 84 THR A C 1
ATOM 598 O O . THR A 1 84 ? -7.305 1.467 14.722 1.00 92.19 84 THR A O 1
ATOM 601 N N . THR A 1 85 ? -8.976 2.894 14.222 1.00 91.88 85 THR A N 1
ATOM 602 C CA . THR A 1 85 ? -8.434 3.391 12.965 1.00 91.88 85 THR A CA 1
ATOM 603 C C . THR A 1 85 ? -8.284 4.908 13.026 1.00 91.88 85 THR A C 1
ATOM 605 O O . THR A 1 85 ? -8.990 5.574 13.786 1.00 91.88 85 THR A O 1
ATOM 608 N N . GLY A 1 86 ? -7.360 5.449 12.245 1.00 90.00 86 GLY A N 1
ATOM 609 C CA . GLY A 1 86 ? -7.168 6.885 12.064 1.00 90.00 86 GLY A CA 1
ATOM 610 C C . GLY A 1 86 ? -6.350 7.157 10.809 1.00 90.00 86 GLY A C 1
ATOM 611 O O . GLY A 1 86 ? -5.676 6.261 10.311 1.00 90.00 86 GLY A O 1
ATOM 612 N N . GLU A 1 87 ? -6.418 8.372 10.287 1.00 88.56 87 GLU A N 1
ATOM 613 C CA . GLU A 1 87 ? -5.605 8.795 9.142 1.00 88.56 87 GLU A CA 1
ATOM 614 C C . GLU A 1 87 ? -4.141 8.961 9.563 1.00 88.56 87 GLU A C 1
ATOM 616 O O . GLU A 1 87 ? -3.853 9.395 10.683 1.00 88.56 87 GLU A O 1
ATOM 621 N N . LEU A 1 88 ? -3.202 8.629 8.670 1.00 88.44 88 LEU A N 1
ATOM 622 C CA . LEU A 1 88 ? -1.772 8.745 8.975 1.00 88.44 88 LEU A CA 1
ATOM 623 C C . LEU A 1 88 ? -1.354 10.192 9.265 1.00 88.44 88 LEU A C 1
ATOM 625 O O . LEU A 1 88 ? -0.553 10.423 10.163 1.00 88.44 88 LEU A O 1
ATOM 629 N N . GLU A 1 89 ? -1.920 11.174 8.568 1.00 86.19 89 GLU A N 1
ATOM 630 C CA . GLU A 1 89 ? -1.639 12.602 8.791 1.00 86.19 89 GLU A CA 1
ATOM 631 C C . GLU A 1 89 ? -2.119 13.135 10.152 1.00 86.19 89 GLU A C 1
ATOM 633 O O . GLU A 1 89 ? -1.626 14.160 10.631 1.00 86.19 89 GLU A O 1
ATOM 638 N N . GLY A 1 90 ? -3.030 12.415 10.815 1.00 88.25 90 GLY A N 1
ATOM 639 C CA . GLY A 1 90 ? -3.446 12.694 12.187 1.00 88.25 90 GLY A CA 1
ATOM 640 C C . GLY A 1 90 ? -2.397 12.305 13.235 1.00 88.25 90 GLY A C 1
ATOM 641 O O . GLY A 1 90 ? -2.507 12.704 14.398 1.00 88.25 90 GLY A O 1
ATOM 642 N N . GLU A 1 91 ? -1.367 11.546 12.852 1.00 90.19 91 GLU A N 1
ATOM 643 C CA . GLU A 1 91 ? -0.320 11.087 13.760 1.00 90.19 91 GLU A CA 1
ATOM 644 C C . GLU A 1 91 ? 0.727 12.173 14.060 1.00 90.19 91 GLU A C 1
ATOM 646 O O . GLU A 1 91 ? 1.083 12.984 13.196 1.00 90.19 91 GLU A O 1
ATOM 651 N N . PRO A 1 92 ? 1.303 12.190 15.277 1.00 88.00 92 PRO A N 1
ATOM 652 C CA . PRO A 1 92 ? 2.382 13.112 15.617 1.00 88.00 92 PRO A CA 1
ATOM 653 C C . PRO A 1 92 ? 3.567 13.021 14.639 1.00 88.00 92 PRO A C 1
ATOM 655 O O . PRO A 1 92 ? 4.200 11.976 14.521 1.00 88.00 92 PRO A O 1
ATOM 658 N N . GLY A 1 93 ? 3.897 14.131 13.969 1.00 85.31 93 GLY A N 1
ATOM 659 C CA . GLY A 1 93 ? 5.000 14.221 13.006 1.00 85.31 93 GLY A CA 1
ATOM 660 C C . GLY A 1 93 ? 4.581 14.035 11.545 1.00 85.31 93 GLY A C 1
ATOM 661 O O . GLY A 1 93 ? 5.329 14.435 10.655 1.00 85.31 93 GLY A O 1
ATOM 662 N N . PHE A 1 94 ? 3.384 13.506 11.280 1.00 85.75 94 PHE A N 1
ATOM 663 C CA . PHE A 1 94 ? 2.901 13.182 9.933 1.00 85.75 94 PHE A CA 1
ATOM 664 C C . PHE A 1 94 ? 1.986 14.252 9.326 1.00 85.75 94 PHE A C 1
ATOM 666 O O . PHE A 1 94 ? 1.598 14.121 8.173 1.00 85.75 94 PHE A O 1
ATOM 673 N N . GLN A 1 95 ? 1.698 15.343 10.045 1.00 85.00 95 GLN A N 1
ATOM 674 C CA . GLN A 1 95 ? 0.779 16.398 9.585 1.00 85.00 95 GLN A CA 1
ATOM 675 C C . GLN A 1 95 ? 1.202 17.031 8.258 1.00 85.00 95 GLN A C 1
ATOM 677 O O . GLN A 1 95 ? 0.365 17.496 7.494 1.00 85.00 95 GLN A O 1
ATOM 682 N N . HIS A 1 96 ? 2.508 17.058 7.993 1.00 77.19 96 HIS A N 1
ATOM 683 C CA . HIS A 1 96 ? 3.049 17.596 6.754 1.00 77.19 96 HIS A CA 1
ATOM 684 C C . HIS A 1 96 ? 2.665 16.764 5.528 1.00 77.19 96 HIS A C 1
ATOM 686 O O . HIS A 1 96 ? 2.669 17.335 4.455 1.00 77.19 96 HIS A O 1
ATOM 692 N N . LEU A 1 97 ? 2.312 15.479 5.696 1.00 75.88 97 LEU A N 1
ATOM 693 C CA . LEU A 1 97 ? 1.875 14.596 4.610 1.00 75.88 97 LEU A CA 1
ATOM 694 C C . LEU A 1 97 ? 0.437 14.854 4.158 1.00 75.88 97 LEU A C 1
ATOM 696 O O . LEU A 1 97 ? -0.001 14.262 3.174 1.00 75.88 97 LEU A O 1
ATOM 700 N N . ALA A 1 98 ? -0.311 15.688 4.887 1.00 74.25 98 ALA A N 1
ATOM 701 C CA . ALA A 1 98 ? -1.696 15.973 4.551 1.00 74.25 98 ALA A CA 1
ATOM 702 C C . ALA A 1 98 ? -1.810 16.574 3.143 1.00 74.25 98 ALA A C 1
ATOM 704 O O . ALA A 1 98 ? -2.710 16.209 2.397 1.00 74.25 98 ALA A O 1
ATOM 705 N N . GLU A 1 99 ? -0.893 17.455 2.741 1.00 70.12 99 GLU A N 1
ATOM 706 C CA . GLU A 1 99 ? -0.936 18.071 1.410 1.00 70.12 99 GLU A CA 1
ATOM 707 C C . GLU A 1 99 ? -0.712 17.034 0.297 1.00 70.12 99 GLU A C 1
ATOM 709 O O . GLU A 1 99 ? -1.399 17.064 -0.725 1.00 70.12 99 GLU A O 1
ATOM 714 N N . GLU A 1 100 ? 0.190 16.075 0.506 1.00 71.81 100 GLU A N 1
ATOM 715 C CA . GLU A 1 100 ? 0.475 14.991 -0.432 1.00 71.81 100 GLU A CA 1
ATOM 716 C C . GLU A 1 100 ? -0.653 13.956 -0.489 1.00 71.81 100 GLU A C 1
ATOM 718 O O . GLU A 1 100 ? -0.990 13.490 -1.575 1.00 71.81 100 GLU A O 1
ATOM 723 N N . LEU A 1 101 ? -1.249 13.614 0.657 1.00 68.81 101 LEU A N 1
ATOM 724 C CA . LEU A 1 101 ? -2.354 12.656 0.750 1.00 68.81 101 LEU A CA 1
ATOM 725 C C . LEU A 1 101 ? -3.643 13.220 0.143 1.00 68.81 101 LEU A C 1
ATOM 727 O O . LEU A 1 101 ? -4.323 12.534 -0.616 1.00 68.81 101 LEU A O 1
ATOM 731 N N . HIS A 1 102 ? -3.953 14.492 0.400 1.00 61.47 102 HIS A N 1
ATOM 732 C CA . HIS A 1 102 ? -5.155 15.141 -0.126 1.00 61.47 102 HIS A CA 1
ATOM 733 C C . HIS A 1 102 ? -4.998 15.623 -1.576 1.00 61.47 102 HIS A C 1
ATOM 735 O O . HIS A 1 102 ? -5.987 15.703 -2.307 1.00 61.47 102 HIS A O 1
ATOM 741 N N . GLY A 1 103 ? -3.772 15.923 -2.021 1.00 54.69 103 GLY A N 1
ATOM 742 C CA . GLY A 1 103 ? -3.484 16.400 -3.378 1.00 54.69 103 GLY A CA 1
ATOM 743 C C . GLY A 1 103 ? -3.692 15.353 -4.480 1.00 54.69 103 GLY A C 1
ATOM 744 O O . GLY A 1 103 ? -3.915 15.722 -5.635 1.00 54.69 103 GLY A O 1
ATOM 745 N N . GLY A 1 104 ? -3.673 14.062 -4.131 1.00 52.75 104 GLY A N 1
ATOM 746 C CA . GLY A 1 104 ? -3.931 12.944 -5.048 1.00 52.75 104 GLY A CA 1
ATOM 747 C C . GLY A 1 104 ? -5.416 12.646 -5.293 1.00 52.75 104 GLY A C 1
ATOM 748 O O . GLY A 1 104 ? -5.739 11.837 -6.167 1.00 52.75 104 GLY A O 1
ATOM 749 N N . GLY A 1 105 ? -6.315 13.310 -4.556 1.00 47.06 105 GLY A N 1
ATOM 750 C CA . GLY A 1 105 ? -7.714 12.920 -4.434 1.00 47.06 105 GLY A CA 1
ATOM 751 C C . GLY A 1 105 ? -7.813 11.662 -3.580 1.00 47.06 105 GLY A C 1
ATOM 752 O O . GLY A 1 105 ? -7.675 10.556 -4.097 1.00 47.06 105 GLY A O 1
ATOM 753 N N . THR A 1 106 ? -8.056 11.831 -2.279 1.00 47.84 106 THR A N 1
ATOM 754 C CA . THR A 1 106 ? -8.374 10.741 -1.351 1.00 47.84 106 THR A CA 1
ATOM 755 C C . THR A 1 106 ? -9.657 10.050 -1.805 1.00 47.84 106 THR A C 1
ATOM 757 O O . THR A 1 106 ? -10.778 10.377 -1.420 1.00 47.84 106 THR A O 1
ATOM 760 N N . VAL A 1 107 ? -9.505 9.081 -2.695 1.00 53.09 107 VAL A N 1
ATOM 761 C CA . VAL A 1 107 ? -10.502 8.043 -2.896 1.00 53.09 107 VAL A CA 1
ATOM 762 C C . VAL A 1 107 ? -10.274 7.097 -1.728 1.00 53.09 107 VAL A C 1
ATOM 764 O O . VAL A 1 107 ? -9.150 6.645 -1.556 1.00 53.09 107 VAL A O 1
ATOM 767 N N . GLY A 1 108 ? -11.290 6.839 -0.903 1.00 65.38 108 GLY A N 1
ATOM 768 C CA . GLY A 1 108 ? -11.230 5.836 0.166 1.00 65.38 108 GLY A CA 1
ATOM 769 C C . GLY A 1 108 ? -11.025 4.440 -0.419 1.00 65.38 108 GLY A C 1
ATOM 770 O O . GLY A 1 108 ? -11.973 3.665 -0.540 1.00 65.38 108 GLY A O 1
ATOM 771 N N . LEU A 1 109 ? -9.797 4.171 -0.861 1.00 79.56 109 LEU A N 1
ATOM 772 C CA . LEU A 1 109 ? -9.351 2.921 -1.455 1.00 79.56 109 LEU A CA 1
ATOM 773 C C . LEU A 1 109 ? -9.249 1.860 -0.361 1.00 79.56 109 LEU A C 1
ATOM 775 O O . LEU A 1 109 ? -9.523 0.692 -0.623 1.00 79.56 109 LEU A O 1
ATOM 779 N N . LEU A 1 110 ? -8.913 2.276 0.863 1.00 84.31 110 LEU A N 1
ATOM 780 C CA . LEU A 1 110 ? -8.998 1.459 2.063 1.00 84.31 110 LEU A CA 1
ATOM 781 C C . LEU A 1 110 ? -10.396 1.593 2.686 1.00 84.31 110 LEU A C 1
ATOM 783 O O . LEU A 1 110 ? -10.718 2.548 3.392 1.00 84.31 110 LEU A O 1
ATOM 787 N N . THR A 1 111 ? -11.236 0.599 2.421 1.00 86.75 111 THR A N 1
ATOM 788 C CA . THR A 1 111 ? -12.600 0.479 2.952 1.00 86.75 111 THR A CA 1
ATOM 789 C C . THR A 1 111 ? -12.611 0.062 4.423 1.00 86.75 111 THR A C 1
ATOM 791 O O . THR A 1 111 ? -11.643 -0.500 4.940 1.00 86.75 111 THR A O 1
ATOM 794 N N . GLY A 1 112 ? -13.735 0.271 5.115 1.00 86.31 112 GLY A N 1
ATOM 795 C CA . GLY A 1 112 ? -13.894 -0.184 6.501 1.00 86.31 112 GLY A CA 1
ATOM 796 C C . GLY A 1 112 ? -13.689 -1.696 6.650 1.00 86.31 112 GLY A C 1
ATOM 797 O O . GLY A 1 112 ? -13.091 -2.152 7.625 1.00 86.31 112 GLY A O 1
ATOM 798 N N . GLU A 1 113 ? -14.109 -2.467 5.650 1.00 85.69 113 GLU A N 1
ATOM 799 C CA . GLU A 1 113 ? -13.948 -3.914 5.558 1.00 85.69 113 GLU A CA 1
ATOM 800 C C . GLU A 1 113 ? -12.468 -4.314 5.490 1.00 85.69 113 GLU A C 1
ATOM 802 O O . GLU A 1 113 ? -12.058 -5.252 6.184 1.00 85.69 113 GLU A O 1
ATOM 807 N N . HIS A 1 114 ? -11.637 -3.575 4.740 1.00 87.81 114 HIS A N 1
ATOM 808 C CA . HIS A 1 114 ? -10.181 -3.776 4.731 1.00 87.81 114 HIS A CA 1
ATOM 809 C C . HIS A 1 114 ? -9.580 -3.561 6.117 1.00 87.81 114 HIS A C 1
ATOM 811 O O . HIS A 1 114 ? -8.801 -4.389 6.591 1.00 87.81 114 HIS A O 1
ATOM 817 N N . LEU A 1 115 ? -9.966 -2.478 6.795 1.00 89.94 115 LEU A N 1
ATOM 818 C CA . LEU A 1 115 ? -9.432 -2.137 8.117 1.00 89.94 115 LEU A CA 1
ATOM 819 C C . LEU A 1 115 ? -9.828 -3.175 9.175 1.00 89.94 115 LEU A C 1
ATOM 821 O O . LEU A 1 115 ? -9.010 -3.545 10.020 1.00 89.94 115 LEU A O 1
ATOM 825 N N . VAL A 1 116 ? -11.056 -3.695 9.106 1.00 87.62 116 VAL A N 1
ATOM 826 C CA . VAL A 1 116 ? -11.520 -4.803 9.956 1.00 87.62 116 VAL A CA 1
ATOM 827 C C . VAL A 1 116 ? -10.735 -6.078 9.655 1.00 87.62 116 VAL A C 1
ATOM 829 O O . VAL A 1 116 ? -10.328 -6.789 10.576 1.00 87.62 116 VAL A O 1
ATOM 832 N N . ALA A 1 117 ? -10.487 -6.374 8.378 1.00 85.38 117 ALA A N 1
ATOM 833 C CA . ALA A 1 117 ? -9.680 -7.518 7.979 1.00 85.38 117 ALA A CA 1
ATOM 834 C C . ALA A 1 117 ? -8.271 -7.451 8.573 1.00 85.38 117 ALA A C 1
ATOM 836 O O . ALA A 1 117 ? -7.833 -8.409 9.211 1.00 85.38 117 ALA A O 1
ATOM 837 N N . VAL A 1 118 ? -7.619 -6.296 8.461 1.00 87.69 118 VAL A N 1
ATOM 838 C CA . VAL A 1 118 ? -6.290 -6.034 9.026 1.00 87.69 118 VAL A CA 1
ATOM 839 C C . VAL A 1 118 ? -6.305 -6.131 10.555 1.00 87.69 118 VAL A C 1
ATOM 841 O O . VAL A 1 118 ? -5.476 -6.821 11.145 1.00 87.69 118 VAL A O 1
ATOM 844 N N . GLY A 1 119 ? -7.279 -5.506 11.218 1.00 87.81 119 GLY A N 1
ATOM 845 C CA . GLY A 1 119 ? -7.382 -5.514 12.679 1.00 87.81 119 GLY A CA 1
ATOM 846 C C . GLY A 1 119 ? -7.501 -6.915 13.290 1.00 87.81 119 GLY A C 1
ATOM 847 O O . GLY A 1 119 ? -7.013 -7.151 14.394 1.00 87.81 119 GLY A O 1
ATOM 848 N N . GLU A 1 120 ? -8.104 -7.872 12.583 1.00 85.25 120 GLU A N 1
ATOM 849 C CA . GLU A 1 120 ? -8.247 -9.253 13.065 1.00 85.25 120 GLU A CA 1
ATOM 850 C C . GLU A 1 120 ? -6.952 -10.070 13.027 1.00 85.25 120 GLU A C 1
ATOM 852 O O . GLU A 1 120 ? -6.794 -11.025 13.800 1.00 85.25 120 GLU A O 1
ATOM 857 N N . VAL A 1 121 ? -6.027 -9.708 12.138 1.00 84.44 121 VAL A N 1
ATOM 858 C CA . VAL A 1 121 ? -4.758 -10.425 11.964 1.00 84.44 121 VAL A CA 1
ATOM 859 C C . VAL A 1 121 ? -3.617 -9.832 12.769 1.00 84.44 121 VAL A C 1
ATOM 861 O O . VAL A 1 121 ? -2.607 -10.496 12.984 1.00 84.44 121 VAL A O 1
ATOM 864 N N . MET A 1 122 ? -3.792 -8.601 13.241 1.00 86.75 122 MET A N 1
ATOM 865 C CA . MET A 1 122 ? -2.831 -7.912 14.086 1.00 86.75 122 MET A CA 1
ATOM 866 C C . MET A 1 122 ? -2.652 -8.599 15.437 1.00 86.75 122 MET A C 1
ATOM 868 O O . MET A 1 122 ? -3.610 -9.049 16.075 1.00 86.75 122 MET A O 1
ATOM 872 N N . GLU A 1 123 ? -1.422 -8.589 15.938 1.00 86.50 123 GLU A N 1
ATOM 873 C CA . GLU A 1 123 ? -1.146 -8.965 17.321 1.00 86.50 123 GLU A CA 1
ATOM 874 C C . GLU A 1 123 ? -1.711 -7.910 18.292 1.00 86.50 123 GLU A C 1
ATOM 876 O O . GLU A 1 123 ? -1.679 -6.714 17.986 1.00 86.50 123 GLU A O 1
ATOM 881 N N . PRO A 1 124 ? -2.252 -8.293 19.462 1.00 91.44 124 PRO A N 1
ATOM 882 C CA . PRO A 1 124 ? -2.633 -7.322 20.485 1.00 91.44 124 PRO A CA 1
ATOM 883 C C . PRO A 1 124 ? -1.436 -6.465 20.919 1.00 91.44 124 PRO A C 1
ATOM 885 O O . PRO A 1 124 ? -0.334 -6.974 21.118 1.00 91.44 124 PRO A O 1
ATOM 888 N N . GLY A 1 125 ? -1.657 -5.166 21.113 1.00 90.38 125 GLY A N 1
ATOM 889 C CA . GLY A 1 125 ? -0.600 -4.210 21.443 1.00 90.38 125 GLY A CA 1
ATOM 890 C C . GLY A 1 125 ? 0.302 -3.862 20.256 1.00 90.38 125 GLY A C 1
ATOM 891 O O . GLY A 1 125 ? 1.497 -3.644 20.457 1.00 90.38 125 GLY A O 1
ATOM 892 N N . SER A 1 126 ? -0.248 -3.836 19.039 1.00 91.81 126 SER A N 1
ATOM 893 C CA . SER A 1 126 ? 0.472 -3.469 17.813 1.00 91.81 126 SER A CA 1
ATOM 894 C C . SER A 1 126 ? -0.222 -2.345 17.042 1.00 91.81 126 SER A C 1
ATOM 896 O O . SER A 1 126 ? -1.407 -2.048 17.243 1.00 91.81 126 SER A O 1
ATOM 898 N N . VAL A 1 127 ? 0.531 -1.734 16.130 1.00 92.94 127 VAL A N 1
ATOM 899 C CA . VAL A 1 127 ? 0.048 -0.736 15.180 1.00 92.94 127 VAL A CA 1
ATOM 900 C C . VAL A 1 127 ? 0.489 -1.120 13.773 1.00 92.94 127 VAL A C 1
ATOM 902 O O . VAL A 1 127 ? 1.614 -1.569 13.565 1.00 92.94 127 VAL A O 1
ATOM 905 N N . VAL A 1 128 ? -0.406 -0.968 12.805 1.00 91.31 128 VAL A N 1
ATOM 906 C CA . VAL A 1 128 ? -0.149 -1.192 11.385 1.00 91.31 128 VAL A CA 1
ATOM 907 C C . VAL A 1 128 ? -0.426 0.098 10.631 1.00 91.31 128 VAL A C 1
ATOM 909 O O . VAL A 1 128 ? -1.482 0.702 10.803 1.00 91.31 128 VAL A O 1
ATOM 912 N N . VAL A 1 129 ? 0.510 0.499 9.777 1.00 91.00 129 VAL A N 1
ATOM 913 C CA . VAL A 1 129 ? 0.302 1.553 8.780 1.00 91.00 129 VAL A CA 1
ATOM 914 C C . VAL A 1 129 ? -0.027 0.885 7.451 1.00 91.00 129 VAL A C 1
ATOM 916 O O . VAL A 1 129 ? 0.778 0.110 6.935 1.00 91.00 129 VAL A O 1
ATOM 919 N N . LEU A 1 130 ? -1.210 1.174 6.921 1.00 89.81 130 LEU A N 1
ATOM 920 C CA . LEU A 1 130 ? -1.640 0.806 5.581 1.00 89.81 130 LEU A CA 1
ATOM 921 C C . LEU A 1 130 ? -1.368 1.968 4.638 1.00 89.81 130 LEU A C 1
ATOM 923 O O . LEU A 1 130 ? -1.713 3.105 4.946 1.00 89.81 130 LEU A O 1
ATOM 927 N N . LEU A 1 131 ? -0.750 1.671 3.502 1.00 87.69 131 LEU A N 1
ATOM 928 C CA . LEU A 1 131 ? -0.391 2.654 2.489 1.00 87.69 131 LEU A CA 1
ATOM 929 C C . LEU A 1 131 ? -0.829 2.163 1.129 1.00 87.69 131 LEU A C 1
ATOM 931 O O . LEU A 1 131 ? -0.569 1.014 0.774 1.00 87.69 131 LEU A O 1
ATOM 935 N N . VAL A 1 132 ? -1.401 3.070 0.354 1.00 88.00 132 VAL A N 1
ATOM 936 C CA . VAL A 1 132 ? -1.676 2.880 -1.061 1.00 88.00 132 VAL A CA 1
ATOM 937 C C . VAL A 1 132 ? -0.828 3.888 -1.817 1.00 88.00 132 VAL A C 1
ATOM 939 O O . VAL A 1 132 ? -1.023 5.091 -1.671 1.00 88.00 132 VAL A O 1
ATOM 942 N N . LEU A 1 133 ? 0.153 3.414 -2.583 1.00 87.12 133 LEU A N 1
ATOM 943 C CA . LEU A 1 133 ? 1.107 4.262 -3.297 1.00 87.12 133 LEU A CA 1
ATOM 944 C C . LEU A 1 133 ? 1.013 4.042 -4.805 1.00 87.12 133 LEU A C 1
ATOM 946 O O . LEU A 1 133 ? 1.105 2.916 -5.284 1.00 87.12 133 LEU A O 1
ATOM 950 N N . GLU A 1 134 ? 0.923 5.115 -5.578 1.00 88.25 134 GLU A N 1
ATOM 951 C CA . GLU A 1 134 ? 1.116 5.070 -7.022 1.00 88.25 134 GLU A CA 1
ATOM 952 C C . GLU A 1 134 ? 2.610 5.076 -7.369 1.00 88.25 134 GLU A C 1
ATOM 954 O O . GLU A 1 134 ? 3.357 5.943 -6.926 1.00 88.25 134 GLU A O 1
ATOM 959 N N . ASN A 1 135 ? 3.042 4.190 -8.267 1.00 89.44 135 ASN A N 1
ATOM 960 C CA . ASN A 1 135 ? 4.344 4.269 -8.929 1.00 89.44 135 ASN A CA 1
ATOM 961 C C . ASN A 1 135 ? 4.307 5.269 -10.097 1.00 89.44 135 ASN A C 1
ATOM 963 O O . ASN A 1 135 ? 4.226 4.880 -11.270 1.00 89.44 135 ASN A O 1
ATOM 967 N N . VAL A 1 136 ? 4.397 6.564 -9.782 1.00 87.75 136 VAL A N 1
ATOM 968 C CA . VAL A 1 136 ? 4.385 7.673 -10.756 1.00 87.75 136 VAL A CA 1
ATOM 969 C C . VAL A 1 136 ? 5.438 7.483 -11.846 1.00 87.75 136 VAL A C 1
ATOM 971 O O . VAL A 1 136 ? 5.133 7.606 -13.035 1.00 87.75 136 VAL A O 1
ATOM 974 N N . TRP A 1 137 ? 6.652 7.076 -11.470 1.00 88.38 137 TRP A N 1
ATOM 975 C CA . TRP A 1 137 ? 7.731 6.817 -12.429 1.00 88.38 137 TRP A CA 1
ATOM 976 C C . TRP A 1 137 ? 7.315 5.804 -13.514 1.00 88.38 137 TRP A C 1
ATOM 978 O O . TRP A 1 137 ? 7.640 5.964 -14.693 1.00 88.38 137 TRP A O 1
ATOM 988 N N . ALA A 1 138 ? 6.564 4.762 -13.140 1.00 89.88 138 ALA A N 1
ATOM 989 C CA . ALA A 1 138 ? 6.154 3.705 -14.054 1.00 89.88 138 ALA A CA 1
ATOM 990 C C . ALA A 1 138 ? 5.058 4.198 -15.002 1.00 89.88 138 ALA A C 1
ATOM 992 O O . ALA A 1 138 ? 5.079 3.864 -16.191 1.00 89.88 138 ALA A O 1
ATOM 993 N N . ARG A 1 139 ? 4.142 5.047 -14.514 1.00 88.38 139 ARG A N 1
ATOM 994 C CA . ARG A 1 139 ? 3.163 5.749 -15.356 1.00 88.38 139 ARG A CA 1
ATOM 995 C C . ARG A 1 139 ? 3.857 6.594 -16.419 1.00 88.38 139 ARG A C 1
ATOM 997 O O . ARG A 1 139 ? 3.493 6.507 -17.595 1.00 88.38 139 ARG A O 1
ATOM 1004 N N . GLU A 1 140 ? 4.854 7.380 -16.023 1.00 89.12 140 GLU A N 1
ATOM 1005 C CA . GLU A 1 140 ? 5.601 8.263 -16.923 1.00 89.12 140 GLU A CA 1
ATOM 1006 C C . GLU A 1 140 ? 6.372 7.481 -17.987 1.00 89.12 140 GLU A C 1
ATOM 1008 O O . GLU A 1 140 ? 6.224 7.748 -19.183 1.00 89.12 140 GLU A O 1
ATOM 1013 N N . VAL A 1 141 ? 7.125 6.455 -17.579 1.00 89.88 141 VAL A N 1
ATOM 1014 C CA . VAL A 1 141 ? 7.862 5.581 -18.503 1.00 89.88 141 VAL A CA 1
ATOM 1015 C C . VAL A 1 141 ? 6.907 4.880 -19.467 1.00 89.88 141 VAL A C 1
ATOM 1017 O O . VAL A 1 141 ? 7.152 4.862 -20.674 1.00 89.88 141 VAL A O 1
ATOM 1020 N N . ALA A 1 142 ? 5.786 4.345 -18.977 1.00 88.88 142 ALA A N 1
ATOM 1021 C CA . ALA A 1 142 ? 4.790 3.712 -19.834 1.00 88.88 142 ALA A CA 1
ATOM 1022 C C . ALA A 1 142 ? 4.172 4.713 -20.828 1.00 88.88 142 ALA A C 1
ATOM 1024 O O . ALA A 1 142 ? 3.926 4.361 -21.984 1.00 88.88 142 ALA A O 1
ATOM 1025 N N . GLY A 1 143 ? 3.956 5.964 -20.411 1.00 88.69 143 GLY A N 1
ATOM 1026 C CA . GLY A 1 143 ? 3.531 7.060 -21.284 1.00 88.69 143 GLY A CA 1
ATOM 1027 C C . GLY A 1 143 ? 4.541 7.359 -22.392 1.00 88.69 143 GLY A C 1
ATOM 1028 O O . GLY A 1 143 ? 4.167 7.405 -23.565 1.00 88.69 143 GLY A O 1
ATOM 1029 N N . ALA A 1 144 ? 5.820 7.484 -22.038 1.00 91.31 144 ALA A N 1
ATOM 1030 C CA . ALA A 1 144 ? 6.904 7.727 -22.988 1.00 91.31 144 ALA A CA 1
ATOM 1031 C C . ALA A 1 144 ? 7.100 6.562 -23.974 1.00 91.31 144 ALA A C 1
ATOM 1033 O O . ALA A 1 144 ? 7.304 6.779 -25.164 1.00 91.31 144 ALA A O 1
ATOM 1034 N N . ILE A 1 145 ? 6.983 5.313 -23.516 1.00 88.75 145 ILE A N 1
ATOM 1035 C CA . ILE A 1 145 ? 7.050 4.133 -24.390 1.00 88.75 145 ILE A CA 1
ATOM 1036 C C . ILE A 1 145 ? 5.894 4.144 -25.399 1.00 88.75 145 ILE A C 1
ATOM 1038 O O . ILE A 1 145 ? 6.115 3.908 -26.588 1.00 88.75 145 ILE A O 1
ATOM 1042 N N . ARG A 1 146 ? 4.667 4.453 -24.954 1.00 91.62 146 ARG A N 1
ATOM 1043 C CA . ARG A 1 146 ? 3.496 4.535 -25.844 1.00 91.62 146 ARG A CA 1
ATOM 1044 C C . ARG A 1 146 ? 3.627 5.643 -26.885 1.00 91.62 146 ARG A C 1
ATOM 1046 O O . ARG A 1 146 ? 3.209 5.438 -28.022 1.00 91.62 146 ARG A O 1
ATOM 1053 N N . SER A 1 147 ? 4.216 6.787 -26.532 1.00 93.12 147 SER A N 1
ATOM 1054 C CA . SER A 1 147 ? 4.362 7.912 -27.467 1.00 93.12 147 SER A CA 1
ATOM 1055 C C . SER A 1 147 ? 5.297 7.602 -28.643 1.00 93.12 147 SER A C 1
ATOM 1057 O O . SER A 1 147 ? 5.137 8.186 -29.712 1.00 93.12 147 SER A O 1
ATOM 1059 N N . VAL A 1 148 ? 6.208 6.633 -28.488 1.00 96.38 148 VAL A N 1
ATOM 1060 C CA . VAL A 1 148 ? 7.084 6.129 -29.562 1.00 96.38 148 VAL A CA 1
ATOM 1061 C C . VAL A 1 148 ? 6.593 4.812 -30.184 1.00 96.38 148 VAL A C 1
ATOM 1063 O O . VAL A 1 148 ? 7.344 4.135 -30.882 1.00 96.38 148 VAL A O 1
ATOM 1066 N N . GLY A 1 149 ? 5.332 4.429 -29.945 1.00 93.88 149 GLY A N 1
ATOM 1067 C CA . GLY A 1 149 ? 4.710 3.224 -30.511 1.00 93.88 149 GLY A CA 1
ATOM 1068 C C . GLY A 1 149 ? 5.068 1.913 -29.802 1.00 93.88 149 GLY A C 1
ATOM 1069 O O . GLY A 1 149 ? 4.683 0.835 -30.260 1.00 93.88 149 GLY A O 1
ATOM 1070 N N . GLY A 1 150 ? 5.788 1.980 -28.683 1.00 93.75 150 GLY A N 1
ATOM 1071 C CA . GLY A 1 150 ? 6.059 0.828 -27.835 1.00 93.75 150 GLY A CA 1
ATOM 1072 C C . GLY A 1 150 ? 4.843 0.423 -26.996 1.00 93.75 150 GLY A C 1
ATOM 1073 O O . GLY A 1 150 ? 3.884 1.179 -26.825 1.00 93.75 150 GLY A O 1
ATOM 1074 N N . ARG A 1 151 ? 4.881 -0.792 -26.442 1.00 89.44 151 ARG A N 1
ATOM 1075 C CA . ARG A 1 151 ? 3.838 -1.318 -25.551 1.00 89.44 151 ARG A CA 1
ATOM 1076 C C . ARG A 1 151 ? 4.467 -2.071 -24.387 1.00 89.44 151 ARG A C 1
ATOM 1078 O O . ARG A 1 151 ? 5.438 -2.799 -24.579 1.00 89.44 151 ARG A O 1
ATOM 1085 N N . LEU A 1 152 ? 3.889 -1.907 -23.200 1.00 82.56 152 LEU A N 1
ATOM 1086 C CA . LEU A 1 152 ? 4.220 -2.725 -22.038 1.00 82.56 152 LEU A CA 1
ATOM 1087 C C . LEU A 1 152 ? 3.700 -4.149 -22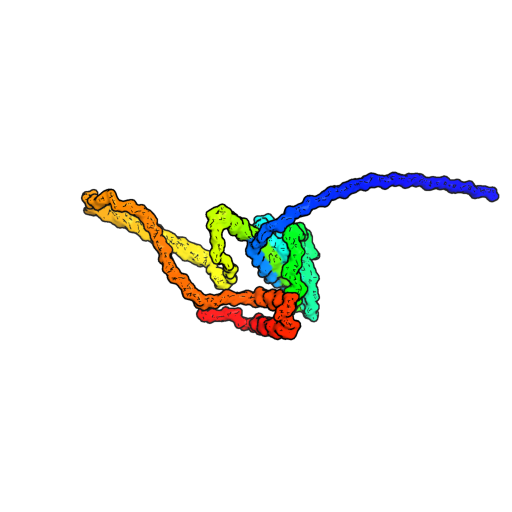.277 1.00 82.56 152 LEU A C 1
ATOM 1089 O O . LEU A 1 152 ? 2.531 -4.315 -22.619 1.00 82.56 152 LEU A O 1
ATOM 1093 N N . LEU A 1 153 ? 4.570 -5.151 -22.134 1.00 86.19 153 LEU A N 1
ATOM 1094 C CA . LEU A 1 153 ? 4.207 -6.559 -22.337 1.00 86.19 153 LEU A CA 1
ATOM 1095 C C . LEU A 1 153 ? 3.840 -7.264 -21.029 1.00 86.19 153 LEU A C 1
ATOM 1097 O O . LEU A 1 153 ? 2.901 -8.048 -21.009 1.00 86.19 153 LEU A O 1
ATOM 1101 N N . THR A 1 154 ? 4.574 -6.989 -19.950 1.00 84.56 154 THR A N 1
ATOM 1102 C CA . THR A 1 154 ? 4.328 -7.563 -18.623 1.00 84.56 154 THR A CA 1
ATOM 1103 C C . THR A 1 154 ? 4.833 -6.622 -17.530 1.00 84.56 154 THR A C 1
ATOM 1105 O O . THR A 1 154 ? 5.738 -5.816 -17.766 1.00 84.56 154 THR A O 1
ATOM 1108 N N . SER A 1 155 ? 4.239 -6.722 -16.345 1.00 81.88 155 SER A N 1
ATOM 1109 C CA . SER A 1 155 ? 4.670 -6.063 -15.117 1.00 81.88 155 SER A CA 1
ATOM 1110 C C . SER A 1 155 ? 4.366 -7.003 -13.955 1.00 81.88 155 SER A C 1
ATOM 1112 O O . SER A 1 155 ? 3.240 -7.470 -13.819 1.00 81.88 155 SER A O 1
ATOM 1114 N N . THR A 1 156 ? 5.382 -7.298 -13.150 1.00 82.44 156 THR A N 1
ATOM 1115 C CA . THR A 1 156 ? 5.300 -8.226 -12.020 1.00 82.44 156 THR A CA 1
ATOM 1116 C C . THR A 1 156 ? 6.122 -7.666 -10.871 1.00 82.44 156 THR A C 1
ATOM 1118 O O . THR A 1 156 ? 7.219 -7.143 -11.083 1.00 82.44 156 THR A O 1
ATOM 1121 N N . ARG A 1 157 ? 5.598 -7.813 -9.654 1.00 78.94 157 ARG A N 1
ATOM 1122 C CA . ARG A 1 157 ? 6.337 -7.617 -8.410 1.00 78.94 157 ARG A CA 1
ATOM 1123 C C . ARG A 1 157 ? 7.039 -8.926 -8.057 1.00 78.94 157 ARG A C 1
ATOM 1125 O O . ARG A 1 157 ? 6.417 -9.980 -8.086 1.00 78.94 157 ARG A O 1
ATOM 1132 N N . LEU A 1 158 ? 8.337 -8.854 -7.778 1.00 76.12 158 LEU A N 1
ATOM 1133 C CA . LEU A 1 158 ? 9.100 -9.999 -7.283 1.00 76.12 158 LEU A CA 1
ATOM 1134 C C . LEU A 1 158 ? 9.156 -9.919 -5.762 1.00 76.12 158 LEU A C 1
ATOM 1136 O O . LEU A 1 158 ? 9.540 -8.874 -5.227 1.00 76.12 158 LEU A O 1
ATOM 1140 N N . GLY A 1 159 ? 8.789 -11.012 -5.096 1.00 71.81 159 GLY A N 1
ATOM 1141 C CA . GLY A 1 159 ? 8.917 -11.137 -3.649 1.00 71.81 159 GLY A CA 1
ATOM 1142 C C . GLY A 1 159 ? 10.383 -11.088 -3.212 1.00 71.81 159 GLY A C 1
ATOM 1143 O O . GLY A 1 159 ? 11.309 -11.321 -4.002 1.00 71.81 159 GLY A O 1
ATOM 1144 N N . HIS A 1 160 ? 10.623 -10.741 -1.948 1.00 67.44 160 HIS A N 1
ATOM 1145 C CA . HIS A 1 160 ? 11.983 -10.591 -1.421 1.00 67.44 160 HIS A CA 1
ATOM 1146 C C . HIS A 1 160 ? 12.778 -11.906 -1.514 1.00 67.44 160 HIS A C 1
ATOM 1148 O O . HIS A 1 160 ? 13.976 -11.898 -1.786 1.00 67.44 160 HIS A O 1
ATOM 1154 N N . GLU A 1 161 ? 12.119 -13.041 -1.313 1.00 69.12 161 GLU A N 1
ATOM 1155 C CA . GLU A 1 161 ? 12.676 -14.389 -1.422 1.00 69.12 161 GLU A CA 1
ATOM 1156 C C . GLU A 1 161 ? 13.043 -14.785 -2.858 1.00 69.12 161 GLU A C 1
ATOM 1158 O O . GLU A 1 161 ? 13.998 -15.535 -3.067 1.00 69.12 161 GLU A O 1
ATOM 1163 N N . GLN A 1 162 ? 12.336 -14.243 -3.850 1.00 70.19 162 GLN A N 1
ATOM 1164 C CA . GLN A 1 162 ? 12.634 -14.436 -5.271 1.00 70.19 162 GLN A CA 1
ATOM 1165 C C . GLN A 1 162 ? 13.735 -13.488 -5.764 1.00 70.19 162 GLN A C 1
ATOM 1167 O O . GLN A 1 162 ? 14.394 -13.758 -6.776 1.00 70.19 162 GLN A O 1
ATOM 1172 N N . ALA A 1 163 ? 13.944 -12.366 -5.069 1.00 71.75 163 ALA A N 1
ATOM 1173 C CA . ALA A 1 163 ? 14.939 -11.379 -5.444 1.00 71.75 163 ALA A CA 1
ATOM 1174 C C . ALA A 1 163 ? 16.364 -11.959 -5.294 1.00 71.75 163 ALA A C 1
ATOM 1176 O O . ALA A 1 163 ? 16.769 -12.384 -4.209 1.00 71.75 163 ALA A O 1
ATOM 1177 N N . PRO A 1 164 ? 17.180 -11.976 -6.364 1.00 74.06 164 PRO A N 1
ATOM 1178 C CA . PRO A 1 164 ? 18.526 -12.527 -6.290 1.00 74.06 164 PRO A CA 1
ATOM 1179 C C . PRO A 1 164 ? 19.431 -11.663 -5.403 1.00 74.06 164 PRO A C 1
ATOM 1181 O O . PRO A 1 164 ? 19.423 -10.436 -5.505 1.00 74.06 164 PRO A O 1
ATOM 1184 N N . ASP A 1 165 ? 20.300 -12.304 -4.611 1.00 81.56 165 ASP A N 1
ATOM 1185 C CA . ASP A 1 165 ? 21.326 -11.618 -3.812 1.00 81.56 165 ASP A CA 1
ATOM 1186 C C . ASP A 1 165 ? 22.221 -10.737 -4.707 1.00 81.56 165 ASP A C 1
ATOM 1188 O O . ASP A 1 165 ? 23.101 -11.225 -5.432 1.00 81.56 165 ASP A O 1
ATOM 1192 N N . LEU A 1 166 ? 21.984 -9.421 -4.672 1.00 80.69 166 LEU A N 1
ATOM 1193 C CA . LEU A 1 166 ? 22.582 -8.446 -5.586 1.00 80.69 166 LEU A CA 1
ATOM 1194 C C . LEU A 1 166 ? 24.121 -8.454 -5.560 1.00 80.69 166 LEU A C 1
ATOM 1196 O O . LEU A 1 166 ? 24.726 -8.472 -6.638 1.00 80.69 166 LEU A O 1
ATOM 1200 N N . PRO A 1 167 ? 24.801 -8.458 -4.396 1.00 87.44 167 PRO A N 1
ATOM 1201 C CA . PRO A 1 167 ? 26.245 -8.665 -4.320 1.00 87.44 167 PRO A CA 1
ATOM 1202 C C . PRO A 1 167 ? 26.735 -9.905 -5.073 1.00 87.44 167 PRO A C 1
ATOM 1204 O O . PRO A 1 167 ? 27.709 -9.829 -5.830 1.00 87.44 167 PRO A O 1
ATOM 1207 N N . THR A 1 168 ? 26.071 -11.045 -4.897 1.00 83.19 168 THR A N 1
ATOM 1208 C CA . THR A 1 168 ? 26.459 -12.297 -5.555 1.00 83.19 168 THR A CA 1
ATOM 1209 C C . THR A 1 168 ? 26.179 -12.260 -7.049 1.00 83.19 168 THR A C 1
ATOM 1211 O O . THR A 1 168 ? 27.051 -12.645 -7.834 1.00 83.19 168 THR A O 1
ATOM 1214 N N . LEU A 1 169 ? 25.034 -11.716 -7.462 1.00 81.50 169 LEU A N 1
ATOM 1215 C CA . LEU A 1 169 ? 24.703 -11.523 -8.870 1.00 81.50 169 LEU A CA 1
ATOM 1216 C C . LEU A 1 169 ? 25.734 -10.622 -9.564 1.00 81.50 169 LEU A C 1
ATOM 1218 O O . LEU A 1 169 ? 26.290 -10.999 -10.595 1.00 81.50 169 LEU A O 1
ATOM 1222 N N . ARG A 1 170 ? 26.078 -9.478 -8.959 1.00 87.44 170 ARG A N 1
ATOM 1223 C CA . ARG A 1 170 ? 27.086 -8.543 -9.491 1.00 87.44 170 ARG A CA 1
ATOM 1224 C C . ARG A 1 170 ? 28.464 -9.190 -9.613 1.00 87.44 170 ARG A C 1
ATOM 1226 O O . ARG A 1 170 ? 29.147 -8.977 -10.616 1.00 87.44 170 ARG A O 1
ATOM 1233 N N . ARG A 1 171 ? 28.881 -9.992 -8.625 1.00 89.31 171 ARG A N 1
ATOM 1234 C CA . ARG A 1 171 ? 30.147 -10.747 -8.685 1.00 89.31 171 ARG A CA 1
ATOM 1235 C C . ARG A 1 171 ? 30.157 -11.729 -9.855 1.00 89.31 171 ARG A C 1
ATOM 1237 O O . ARG A 1 171 ? 31.118 -11.743 -10.623 1.00 89.31 171 ARG A O 1
ATOM 1244 N N . ARG A 1 172 ? 29.080 -12.502 -10.026 1.00 86.81 172 ARG A N 1
ATOM 1245 C CA . ARG A 1 172 ? 28.928 -13.444 -11.147 1.00 86.81 172 ARG A CA 1
ATOM 1246 C C . ARG A 1 172 ? 28.967 -12.725 -12.495 1.00 86.81 172 ARG A C 1
ATOM 1248 O O . ARG A 1 172 ? 29.694 -13.152 -13.387 1.00 86.81 172 ARG A O 1
ATOM 1255 N N . GLN A 1 173 ? 28.254 -11.606 -12.619 1.00 86.31 173 GLN A N 1
ATOM 1256 C CA . GLN A 1 173 ? 28.186 -10.830 -13.856 1.00 86.31 173 GLN A CA 1
ATOM 1257 C C . GLN A 1 173 ? 29.556 -10.252 -14.247 1.00 86.31 173 GLN A C 1
ATOM 1259 O O . GLN A 1 173 ? 29.965 -10.378 -15.400 1.00 86.31 173 GLN A O 1
ATOM 1264 N N . ARG A 1 174 ? 30.316 -9.706 -13.285 1.00 90.75 174 ARG A N 1
ATOM 1265 C CA . ARG A 1 174 ? 31.692 -9.225 -13.521 1.00 90.75 174 ARG A CA 1
ATOM 1266 C C . ARG A 1 174 ? 32.632 -10.350 -13.944 1.00 90.75 174 ARG A C 1
ATOM 1268 O O . ARG A 1 174 ? 33.343 -10.202 -14.933 1.00 90.75 174 ARG A O 1
ATOM 1275 N N . ALA A 1 175 ? 32.604 -11.488 -13.251 1.00 90.25 175 ALA A N 1
ATOM 1276 C CA . ALA A 1 175 ? 33.434 -12.638 -13.608 1.00 90.25 175 ALA A CA 1
ATOM 1277 C C . ALA A 1 175 ? 33.121 -13.156 -15.025 1.00 90.25 175 ALA A C 1
ATOM 1279 O O . ALA A 1 175 ? 34.041 -13.476 -15.783 1.00 90.25 175 ALA A O 1
ATOM 12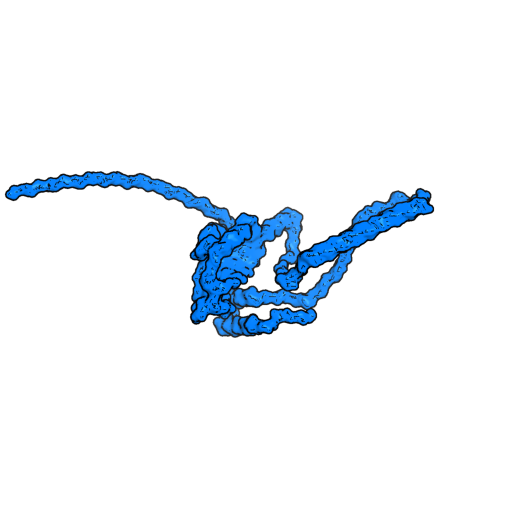80 N N . ALA A 1 176 ? 31.838 -13.184 -15.406 1.00 86.44 176 ALA A N 1
ATOM 1281 C CA . ALA A 1 176 ? 31.403 -13.546 -16.752 1.00 86.44 176 ALA A CA 1
ATOM 1282 C C . ALA A 1 176 ? 31.895 -12.538 -17.806 1.00 86.44 176 ALA A C 1
ATOM 1284 O O . ALA A 1 176 ? 32.462 -12.946 -18.822 1.00 86.44 176 ALA A O 1
ATOM 1285 N N . GLN A 1 177 ? 31.763 -11.233 -17.543 1.00 83.75 177 GLN A N 1
ATOM 1286 C CA . GLN A 1 177 ? 32.272 -10.175 -18.424 1.00 83.75 177 GLN A CA 1
ATOM 1287 C C . GLN A 1 177 ? 33.794 -10.258 -18.604 1.00 83.75 177 GLN A C 1
ATOM 1289 O O . GLN A 1 177 ? 34.295 -10.165 -19.724 1.00 83.75 177 GLN A O 1
ATOM 1294 N N . GLU A 1 178 ? 34.549 -10.493 -17.530 1.00 91.69 178 GLU A N 1
ATOM 1295 C CA . GLU A 1 178 ? 36.002 -10.657 -17.601 1.00 91.69 178 GLU A CA 1
ATOM 1296 C C . GLU A 1 178 ? 36.416 -11.912 -18.370 1.00 91.69 178 GLU A C 1
ATOM 1298 O O . GLU A 1 178 ? 37.379 -11.881 -19.141 1.00 91.69 178 GLU A O 1
ATOM 1303 N N . ALA A 1 179 ? 35.704 -13.024 -18.172 1.00 89.31 179 ALA A N 1
ATOM 1304 C CA . ALA A 1 179 ? 35.943 -14.255 -18.913 1.00 89.31 179 ALA A CA 1
ATOM 1305 C C . ALA A 1 179 ? 35.674 -14.058 -20.412 1.00 89.31 179 ALA A C 1
ATOM 1307 O O . ALA A 1 179 ? 36.517 -14.444 -21.226 1.00 89.31 179 ALA A O 1
ATOM 1308 N N . ALA A 1 180 ? 34.571 -13.395 -20.775 1.00 86.00 180 ALA A N 1
ATOM 1309 C CA . ALA A 1 180 ? 34.263 -13.030 -22.157 1.00 86.00 180 ALA A CA 1
ATOM 1310 C C . ALA A 1 180 ? 35.351 -12.118 -22.757 1.00 86.00 180 ALA A C 1
ATOM 1312 O O . ALA A 1 180 ? 35.875 -12.395 -23.836 1.00 86.00 180 ALA A O 1
ATOM 1313 N N . ALA A 1 181 ? 35.790 -11.092 -22.020 1.00 89.25 181 ALA A N 1
ATOM 1314 C CA . ALA A 1 181 ? 36.858 -10.194 -22.459 1.00 89.25 181 ALA A CA 1
ATOM 1315 C C . ALA A 1 181 ? 38.223 -10.896 -22.605 1.00 89.25 181 ALA A C 1
ATOM 1317 O O . ALA A 1 181 ? 39.026 -10.530 -23.468 1.00 89.25 181 ALA A O 1
ATOM 1318 N N . ARG A 1 182 ? 38.533 -11.895 -21.765 1.00 91.50 182 ARG A N 1
ATOM 1319 C CA . ARG A 1 182 ? 39.744 -12.726 -21.907 1.00 91.50 182 ARG A CA 1
ATOM 1320 C C . ARG A 1 182 ? 39.677 -13.604 -23.156 1.00 91.50 182 ARG A C 1
ATOM 1322 O O . ARG A 1 182 ? 40.669 -13.652 -23.879 1.00 91.50 182 ARG A O 1
ATOM 1329 N N . ARG A 1 183 ? 38.529 -14.234 -23.433 1.00 91.81 183 ARG A N 1
ATOM 1330 C CA . ARG A 1 183 ? 38.319 -15.043 -24.648 1.00 91.81 183 ARG A CA 1
ATOM 1331 C C . ARG A 1 183 ? 38.518 -14.214 -25.913 1.00 91.81 183 ARG A C 1
ATOM 1333 O O . ARG A 1 183 ? 39.390 -14.548 -26.705 1.00 91.81 183 ARG A O 1
ATOM 1340 N N . LEU A 1 184 ? 37.847 -13.064 -26.013 1.00 86.00 184 LEU A N 1
ATOM 1341 C CA . LEU A 1 184 ? 37.966 -12.171 -27.170 1.00 86.00 184 LEU A CA 1
ATOM 1342 C C . LEU A 1 184 ? 39.410 -11.693 -27.408 1.00 86.00 184 LEU A C 1
ATOM 1344 O O . LEU A 1 184 ? 39.868 -11.584 -28.545 1.00 86.00 184 LEU A O 1
ATOM 1348 N N . ARG A 1 185 ? 40.158 -11.399 -26.334 1.00 86.31 185 ARG A N 1
ATOM 1349 C CA . ARG A 1 185 ? 41.585 -11.045 -26.438 1.00 86.31 185 ARG A CA 1
ATOM 1350 C C . ARG A 1 185 ? 42.439 -12.216 -26.923 1.00 86.31 185 ARG A C 1
ATOM 1352 O O . ARG A 1 185 ? 43.348 -11.992 -27.718 1.00 86.31 185 ARG A O 1
ATOM 1359 N N . GLY A 1 186 ? 42.155 -13.431 -26.457 1.00 90.62 186 GLY A N 1
ATOM 1360 C CA . GLY A 1 186 ? 42.812 -14.654 -26.919 1.00 90.62 186 GLY A CA 1
ATOM 1361 C C . GLY A 1 186 ? 42.577 -14.905 -28.407 1.00 90.62 186 GLY A C 1
ATOM 1362 O O . GLY A 1 186 ? 43.544 -15.034 -29.151 1.00 90.62 186 GLY A O 1
ATOM 1363 N N . GLU A 1 187 ? 41.317 -14.860 -28.845 1.00 89.38 187 GLU A N 1
ATOM 1364 C CA . GLU A 1 187 ? 40.913 -15.020 -30.250 1.00 89.38 187 GLU A CA 1
ATOM 1365 C C . GLU A 1 187 ? 41.597 -13.990 -31.157 1.00 89.38 187 GLU A C 1
ATOM 1367 O O . GLU A 1 187 ? 42.182 -14.343 -32.180 1.00 89.38 187 GLU A O 1
ATOM 1372 N N . ARG A 1 188 ? 41.619 -12.711 -30.750 1.00 79.19 188 ARG A N 1
ATOM 1373 C CA . ARG A 1 188 ? 42.334 -11.652 -31.485 1.00 79.19 188 ARG A CA 1
ATOM 1374 C C . ARG A 1 188 ? 43.839 -11.908 -31.577 1.00 79.19 188 ARG A C 1
ATOM 1376 O O . ARG A 1 188 ? 44.434 -11.676 -32.628 1.00 79.19 188 ARG A O 1
ATOM 1383 N N . ALA A 1 189 ? 44.467 -12.373 -30.496 1.00 85.25 189 ALA A N 1
ATOM 1384 C CA . ALA A 1 189 ? 45.896 -12.680 -30.487 1.00 85.25 189 ALA A CA 1
ATOM 1385 C C . ALA A 1 189 ? 46.231 -13.902 -31.358 1.00 85.25 189 ALA A C 1
ATOM 1387 O O . ALA A 1 189 ? 47.270 -13.926 -32.016 1.00 85.25 189 ALA A O 1
ATOM 1388 N N . GLU A 1 190 ? 45.363 -14.912 -31.376 1.00 85.62 190 GLU A N 1
ATOM 1389 C CA . GLU A 1 190 ? 45.507 -16.095 -32.220 1.00 85.62 190 GLU A CA 1
ATOM 1390 C C . GLU A 1 190 ? 45.319 -15.763 -33.703 1.00 85.62 190 GLU A C 1
ATOM 1392 O O . GLU A 1 190 ? 46.173 -16.130 -34.509 1.00 85.62 190 GLU A O 1
ATOM 1397 N N . ALA A 1 191 ? 44.294 -14.979 -34.054 1.00 76.38 191 ALA A N 1
ATOM 1398 C CA . ALA A 1 191 ? 44.085 -14.486 -35.414 1.00 76.38 191 ALA A CA 1
ATOM 1399 C C . ALA A 1 191 ? 45.301 -13.693 -35.927 1.00 76.38 191 ALA A C 1
ATOM 1401 O O . ALA A 1 191 ? 45.799 -13.953 -37.022 1.00 76.38 191 ALA A O 1
ATOM 1402 N N . ALA A 1 192 ? 45.859 -12.799 -35.102 1.00 74.56 192 ALA A N 1
ATOM 1403 C CA . ALA A 1 192 ? 47.072 -12.058 -35.450 1.00 74.56 192 ALA A CA 1
ATOM 1404 C C . ALA A 1 192 ? 48.285 -12.985 -35.673 1.00 74.56 192 ALA A C 1
ATOM 1406 O O . ALA A 1 192 ? 49.054 -12.796 -36.616 1.00 74.56 192 ALA A O 1
ATOM 1407 N N . ARG A 1 193 ? 48.454 -14.023 -34.841 1.00 81.69 193 ARG A N 1
ATOM 1408 C CA . ARG A 1 193 ? 49.524 -15.025 -35.007 1.00 81.69 193 ARG A CA 1
ATOM 1409 C C . ARG A 1 193 ? 49.337 -15.875 -36.263 1.00 81.69 193 ARG A C 1
ATOM 1411 O O . ARG A 1 193 ? 50.325 -16.182 -36.927 1.00 81.69 193 ARG A O 1
ATOM 1418 N N . ALA A 1 194 ? 48.103 -16.254 -36.591 1.00 76.38 194 ALA A N 1
ATOM 1419 C CA . ALA A 1 194 ? 47.782 -16.983 -37.814 1.00 76.38 194 ALA A CA 1
ATOM 1420 C C . ALA A 1 194 ? 48.109 -16.142 -39.059 1.00 76.38 194 ALA A C 1
ATOM 1422 O O . ALA A 1 194 ? 48.745 -16.643 -39.985 1.00 76.38 194 ALA A O 1
ATOM 1423 N N . GLN A 1 195 ? 47.785 -14.847 -39.029 1.00 72.75 195 GLN A N 1
ATOM 1424 C CA . GLN A 1 195 ? 48.115 -13.907 -40.099 1.00 72.75 195 GLN A CA 1
ATOM 1425 C C . GLN A 1 195 ? 49.629 -13.730 -40.281 1.00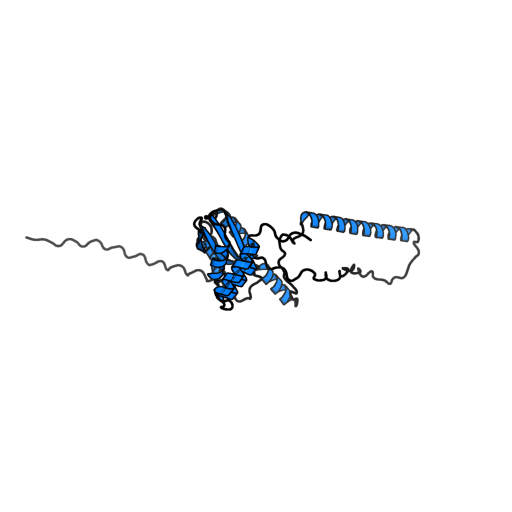 72.75 195 GLN A C 1
ATOM 1427 O O . GLN A 1 195 ? 50.115 -13.699 -41.406 1.00 72.75 195 GLN A O 1
ATOM 1432 N N . LEU A 1 196 ? 50.400 -13.696 -39.188 1.00 77.06 196 LEU A N 1
ATOM 1433 C CA . LEU A 1 196 ? 51.868 -13.674 -39.254 1.00 77.06 196 LEU A CA 1
ATOM 1434 C C . LEU A 1 196 ? 52.466 -14.987 -39.787 1.00 77.06 196 LEU A C 1
ATOM 1436 O O . LEU A 1 196 ? 53.503 -14.954 -40.445 1.00 77.06 196 LEU A O 1
ATOM 1440 N N . ARG A 1 197 ? 51.838 -16.142 -39.515 1.00 79.88 197 ARG A N 1
ATOM 1441 C CA . ARG A 1 197 ? 52.274 -17.449 -40.047 1.00 79.88 197 ARG A CA 1
ATOM 1442 C C . ARG A 1 197 ? 52.024 -17.597 -41.545 1.00 79.88 197 ARG A C 1
ATOM 1444 O O . ARG A 1 197 ? 52.769 -18.325 -42.193 1.00 79.88 197 ARG A O 1
ATOM 1451 N N . ASN A 1 198 ? 50.999 -16.943 -42.087 1.00 72.50 198 ASN A N 1
ATOM 1452 C CA . ASN A 1 198 ? 50.712 -16.953 -43.518 1.00 72.50 198 ASN A CA 1
ATOM 1453 C C . ASN A 1 198 ? 50.303 -15.551 -44.015 1.00 72.50 198 ASN A C 1
ATOM 1455 O O . ASN A 1 198 ? 49.115 -15.287 -44.211 1.00 72.50 198 ASN A O 1
ATOM 1459 N N . PRO A 1 199 ? 51.277 -14.649 -44.234 1.00 63.09 199 PRO A N 1
ATOM 1460 C CA . PRO A 1 199 ? 51.012 -13.243 -44.548 1.00 63.09 199 PRO A CA 1
ATOM 1461 C C . PRO A 1 199 ? 50.408 -13.014 -45.943 1.00 63.09 199 PRO A C 1
ATOM 1463 O O . PRO A 1 199 ? 49.918 -11.922 -46.214 1.00 63.09 199 PRO A O 1
ATOM 1466 N N . PHE A 1 200 ? 50.420 -14.029 -46.817 1.00 54.84 200 PHE A N 1
ATOM 1467 C CA . PHE A 1 200 ? 49.904 -13.958 -48.190 1.00 54.84 200 PHE A CA 1
ATOM 1468 C C . PHE A 1 200 ? 48.594 -14.728 -48.403 1.00 54.84 200 PHE A C 1
ATOM 1470 O O . PHE A 1 200 ? 48.080 -14.742 -49.520 1.00 54.84 200 PHE A O 1
ATOM 1477 N N . ALA A 1 201 ? 48.019 -15.336 -47.358 1.00 56.69 201 ALA A N 1
ATOM 1478 C CA . ALA A 1 201 ? 46.655 -15.859 -47.407 1.00 56.69 201 ALA A CA 1
ATOM 1479 C C . ALA A 1 201 ? 45.641 -14.701 -47.392 1.00 56.69 201 ALA A C 1
ATOM 1481 O O . ALA A 1 201 ? 44.961 -14.447 -46.403 1.00 56.69 201 ALA A O 1
ATOM 1482 N N . MET A 1 202 ? 45.559 -13.976 -48.504 1.00 48.62 202 MET A N 1
ATOM 1483 C CA . MET A 1 202 ? 44.432 -13.108 -48.819 1.00 48.62 202 MET A CA 1
ATOM 1484 C C . MET A 1 202 ? 43.262 -14.001 -49.240 1.00 48.62 202 MET A C 1
ATOM 1486 O O . MET A 1 202 ? 43.176 -14.422 -50.389 1.00 48.62 202 MET A O 1
ATOM 1490 N N . GLY A 1 203 ? 42.376 -14.318 -48.299 1.00 48.34 203 GLY A N 1
ATOM 1491 C CA . GLY A 1 203 ? 41.007 -14.698 -48.633 1.00 48.34 203 GLY A CA 1
ATOM 1492 C C . GLY A 1 203 ? 40.205 -13.421 -48.872 1.00 48.34 203 GLY A C 1
ATOM 1493 O O . GLY A 1 203 ? 40.020 -12.663 -47.930 1.00 48.34 203 GLY A O 1
ATOM 1494 N N . GLU A 1 204 ? 39.842 -13.182 -50.135 1.00 41.56 204 GLU A N 1
ATOM 1495 C CA . GLU A 1 204 ? 38.788 -12.305 -50.684 1.00 41.56 204 GLU A CA 1
ATOM 1496 C C . GLU A 1 204 ? 38.237 -11.152 -49.795 1.00 41.56 204 GLU A C 1
ATOM 1498 O O . GLU A 1 204 ? 37.678 -11.394 -48.721 1.00 41.56 204 GLU A O 1
ATOM 1503 N N . PRO A 1 205 ? 38.259 -9.884 -50.263 1.00 45.41 205 PRO A N 1
ATOM 1504 C CA . PRO A 1 205 ? 37.602 -8.770 -49.582 1.00 45.41 205 PRO A CA 1
ATOM 1505 C C . PRO A 1 205 ? 36.079 -8.896 -49.741 1.00 45.41 205 PRO A C 1
ATOM 1507 O O . PRO A 1 205 ? 35.490 -8.345 -50.667 1.00 45.41 205 PRO A O 1
ATOM 1510 N N . GLY A 1 206 ? 35.428 -9.653 -48.859 1.00 41.97 206 GLY A N 1
ATOM 1511 C CA . GLY A 1 206 ? 34.021 -9.988 -49.073 1.00 41.97 206 GLY A CA 1
ATOM 1512 C C . GLY A 1 206 ? 33.311 -10.678 -47.920 1.00 41.97 206 GLY A C 1
ATOM 1513 O O . GLY A 1 206 ? 32.483 -11.544 -48.159 1.00 41.97 206 GLY A O 1
ATOM 1514 N N . ALA A 1 207 ? 33.586 -10.309 -46.673 1.00 39.19 207 ALA A N 1
ATOM 1515 C CA . ALA A 1 207 ? 32.624 -10.539 -45.604 1.00 39.19 207 ALA A CA 1
ATOM 1516 C C . ALA A 1 207 ? 32.776 -9.420 -44.588 1.00 39.19 207 ALA A C 1
ATOM 1518 O O . ALA A 1 207 ? 33.704 -9.403 -43.779 1.00 39.19 207 ALA A O 1
ATOM 1519 N N . GLN A 1 208 ? 31.857 -8.458 -44.644 1.00 39.66 208 GLN A N 1
ATOM 1520 C CA . GLN A 1 208 ? 31.565 -7.671 -43.463 1.00 39.66 208 GLN A CA 1
ATOM 1521 C C . GLN A 1 208 ? 31.343 -8.670 -42.330 1.00 39.66 208 GLN A C 1
ATOM 1523 O O . GLN A 1 208 ? 30.412 -9.473 -42.382 1.00 39.66 208 GLN A O 1
ATOM 1528 N N . VAL A 1 209 ? 32.195 -8.627 -41.309 1.00 40.19 209 VAL A N 1
ATOM 1529 C CA . VAL A 1 209 ? 31.783 -9.094 -39.994 1.00 40.19 209 VAL A CA 1
ATOM 1530 C C . VAL A 1 209 ? 30.729 -8.083 -39.567 1.00 40.19 209 VAL A C 1
ATOM 1532 O O . VAL A 1 209 ? 31.017 -7.095 -38.896 1.00 40.19 209 VAL A O 1
ATOM 1535 N N . VAL A 1 210 ? 29.495 -8.303 -40.033 1.00 38.75 210 VAL A N 1
ATOM 1536 C CA . VAL A 1 210 ? 28.315 -7.937 -39.264 1.00 38.75 210 VAL A CA 1
ATOM 1537 C C . VAL A 1 210 ? 28.662 -8.421 -37.870 1.00 38.75 210 VAL A C 1
ATOM 1539 O O . VAL A 1 210 ? 29.043 -9.586 -37.717 1.00 38.75 210 VAL A O 1
ATOM 1542 N N . ALA A 1 211 ? 28.683 -7.515 -36.894 1.00 40.12 211 ALA A N 1
ATOM 1543 C CA . ALA A 1 211 ? 28.745 -7.908 -35.504 1.00 40.12 211 ALA A CA 1
ATOM 1544 C C . ALA A 1 211 ? 27.584 -8.880 -35.328 1.00 40.12 211 ALA A C 1
ATOM 1546 O O . ALA A 1 211 ? 26.434 -8.456 -35.261 1.00 40.12 211 ALA A O 1
ATOM 1547 N N . GLY A 1 212 ? 27.889 -10.176 -35.424 1.00 33.84 212 GLY A N 1
ATOM 1548 C CA . GLY A 1 212 ? 26.927 -11.226 -35.218 1.00 33.84 212 GLY A CA 1
ATOM 1549 C C . GLY A 1 212 ? 26.396 -10.928 -33.846 1.00 33.84 212 GLY A C 1
ATOM 1550 O O . GLY A 1 212 ? 27.174 -10.887 -32.889 1.00 33.84 212 GLY A O 1
ATOM 1551 N N . GLU A 1 213 ? 25.109 -10.605 -33.798 1.00 40.41 213 GLU A N 1
ATOM 1552 C CA . GLU A 1 213 ? 24.305 -10.702 -32.605 1.00 40.41 213 GLU A CA 1
ATOM 1553 C C . GLU A 1 213 ? 24.701 -12.042 -32.002 1.00 40.41 213 GLU A C 1
ATOM 1555 O O . GLU A 1 213 ? 24.351 -13.105 -32.517 1.00 40.41 213 GLU A O 1
ATOM 1560 N N . ALA A 1 214 ? 25.594 -11.992 -31.010 1.00 40.38 214 ALA A N 1
ATOM 1561 C CA . ALA A 1 214 ? 25.936 -13.147 -30.225 1.00 40.38 214 ALA A CA 1
ATOM 1562 C C . ALA A 1 214 ? 24.595 -13.525 -29.646 1.00 40.38 214 ALA A C 1
ATOM 1564 O O . ALA A 1 214 ? 24.065 -12.776 -28.821 1.00 40.38 214 ALA A O 1
ATOM 1565 N N . GLY A 1 215 ? 24.021 -14.584 -30.221 1.00 35.16 215 GLY A N 1
ATOM 1566 C CA . GLY A 1 215 ? 22.690 -15.030 -29.911 1.00 35.16 215 GLY A CA 1
ATOM 1567 C C . GLY A 1 215 ? 22.555 -14.956 -28.409 1.00 35.16 215 GLY A C 1
ATOM 1568 O O . GLY A 1 215 ? 23.257 -15.662 -27.678 1.00 35.16 215 GLY A O 1
ATOM 1569 N N . LEU A 1 216 ? 21.652 -14.084 -27.957 1.00 38.38 216 LEU A N 1
ATOM 1570 C CA . LEU A 1 216 ? 20.804 -14.470 -26.856 1.00 38.38 216 LEU A CA 1
ATOM 1571 C C . LEU A 1 216 ? 20.297 -15.830 -27.303 1.00 38.38 216 LEU A C 1
ATOM 1573 O O . LEU A 1 216 ? 19.421 -15.916 -28.161 1.00 38.38 216 LEU A O 1
ATOM 1577 N N . SER A 1 217 ? 20.966 -16.890 -26.843 1.00 37.19 217 SER A N 1
ATOM 1578 C CA . SER A 1 217 ? 20.383 -18.208 -26.859 1.00 37.19 217 SER A CA 1
ATOM 1579 C C . SER A 1 217 ? 19.054 -17.947 -26.197 1.00 37.19 217 SER A C 1
ATOM 1581 O O . SER A 1 217 ? 19.025 -17.603 -25.013 1.00 37.19 217 SER A O 1
ATOM 1583 N N . ALA A 1 218 ? 17.996 -17.953 -27.007 1.00 40.53 218 ALA A N 1
ATOM 1584 C CA . ALA A 1 218 ? 16.650 -18.026 -26.519 1.00 40.53 218 ALA A CA 1
ATOM 1585 C C . ALA A 1 218 ? 16.699 -19.269 -25.651 1.00 40.53 218 ALA A C 1
ATOM 1587 O O . ALA A 1 218 ? 16.745 -20.399 -26.140 1.00 40.53 218 ALA A O 1
ATOM 1588 N N . HIS A 1 219 ? 16.854 -19.043 -24.349 1.00 36.84 219 HIS A N 1
ATOM 1589 C CA . HIS A 1 219 ? 16.456 -20.032 -23.393 1.00 36.84 219 HIS A CA 1
ATOM 1590 C C . HIS A 1 219 ? 15.035 -20.360 -23.853 1.00 36.84 219 HIS A C 1
ATOM 1592 O O . HIS A 1 219 ? 14.269 -19.407 -24.069 1.00 36.84 219 HIS A O 1
ATOM 1598 N N . PRO A 1 220 ? 14.679 -21.635 -24.109 1.00 42.00 220 PRO A N 1
ATOM 1599 C CA . PRO A 1 220 ? 13.261 -21.949 -24.161 1.00 42.00 220 PRO A CA 1
ATOM 1600 C C . PRO A 1 220 ? 12.660 -21.251 -22.937 1.00 42.00 220 PRO A C 1
ATOM 1602 O O . PRO A 1 220 ? 13.318 -21.301 -21.880 1.00 42.00 220 PRO A O 1
ATOM 1605 N N . PRO A 1 221 ? 11.552 -20.490 -23.098 1.00 42.22 221 PRO A N 1
ATOM 1606 C CA . PRO A 1 221 ? 10.922 -19.847 -21.953 1.00 42.22 221 PRO A CA 1
ATOM 1607 C C . PRO A 1 221 ? 10.893 -20.909 -20.860 1.00 42.22 221 PRO A C 1
ATOM 1609 O O . PRO A 1 221 ? 10.596 -22.062 -21.206 1.00 42.22 221 PRO A O 1
ATOM 1612 N N . PRO A 1 222 ? 11.353 -20.603 -19.629 1.00 42.72 222 PRO A N 1
ATOM 1613 C CA . PRO A 1 222 ? 11.237 -21.580 -18.559 1.00 42.72 222 PRO A CA 1
ATOM 1614 C C . PRO A 1 222 ? 9.810 -22.101 -18.661 1.00 42.72 222 PRO A C 1
ATOM 1616 O O . PRO A 1 222 ? 8.889 -21.290 -18.746 1.00 42.72 222 PRO A O 1
ATOM 1619 N N . GLU A 1 223 ? 9.640 -23.415 -18.841 1.00 39.16 223 GLU A N 1
ATOM 1620 C CA . GLU A 1 223 ? 8.298 -23.975 -18.765 1.00 39.16 223 GLU A CA 1
ATOM 1621 C C . GLU A 1 223 ? 7.736 -23.423 -17.460 1.00 39.16 223 GLU A C 1
ATOM 1623 O O . GLU A 1 223 ? 8.419 -23.518 -16.436 1.00 39.16 223 GLU A O 1
ATOM 1628 N N . ASP A 1 224 ? 6.600 -22.725 -17.539 1.00 39.47 224 ASP A N 1
ATOM 1629 C CA . ASP A 1 224 ? 5.927 -22.119 -16.397 1.00 39.47 224 ASP A CA 1
ATOM 1630 C C . ASP A 1 224 ? 5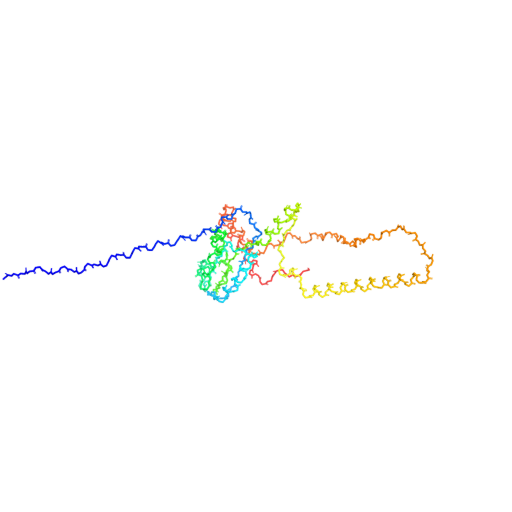.535 -23.254 -15.437 1.00 39.47 224 ASP A C 1
ATOM 1632 O O . ASP A 1 224 ? 4.415 -23.753 -15.431 1.00 39.47 224 ASP A O 1
ATOM 1636 N N . THR A 1 225 ? 6.501 -23.740 -14.659 1.00 39.97 225 THR A N 1
ATOM 1637 C CA . THR A 1 225 ? 6.300 -24.673 -13.550 1.00 39.97 225 THR A CA 1
ATOM 1638 C C . THR A 1 225 ? 5.980 -23.918 -12.273 1.00 39.97 225 THR A C 1
ATOM 1640 O O . THR A 1 225 ? 5.668 -24.533 -11.259 1.00 39.97 225 THR A O 1
ATOM 1643 N N . HIS A 1 226 ? 6.046 -22.588 -12.313 1.00 40.84 226 HIS A N 1
ATOM 1644 C CA . HIS A 1 226 ? 5.469 -21.749 -11.287 1.00 40.84 226 HIS A CA 1
ATOM 1645 C C . HIS A 1 226 ? 4.043 -21.479 -11.746 1.00 40.84 226 HIS A C 1
ATOM 1647 O O . HIS A 1 226 ? 3.824 -20.813 -12.758 1.00 40.84 226 HIS A O 1
ATOM 1653 N N . GLY A 1 227 ? 3.079 -22.054 -11.021 1.00 33.97 227 GLY A N 1
ATOM 1654 C CA . GLY A 1 227 ? 1.689 -21.620 -11.110 1.00 33.97 227 GLY A CA 1
ATOM 1655 C C . GLY A 1 227 ? 1.588 -20.097 -10.938 1.00 33.97 227 GLY A C 1
ATOM 1656 O O . GLY A 1 227 ? 2.588 -19.452 -10.604 1.00 33.97 227 GLY A O 1
ATOM 1657 N N . PRO A 1 228 ? 0.407 -19.498 -11.175 1.00 34.16 228 PRO A N 1
ATOM 1658 C CA . PRO A 1 228 ? 0.218 -18.070 -10.921 1.00 34.16 228 PRO A CA 1
ATOM 1659 C C . PRO A 1 228 ? 0.825 -17.723 -9.554 1.00 34.16 228 PRO A C 1
ATOM 1661 O O . PRO A 1 228 ? 0.653 -18.530 -8.636 1.00 34.16 228 PRO A O 1
ATOM 1664 N N . PRO A 1 229 ? 1.579 -16.611 -9.438 1.00 46.22 229 PRO A N 1
ATOM 1665 C CA . PRO A 1 229 ? 2.235 -16.258 -8.186 1.00 46.22 229 PRO A CA 1
ATOM 1666 C C . PRO A 1 229 ? 1.191 -16.350 -7.079 1.00 46.22 229 PRO A C 1
ATOM 1668 O O . PRO A 1 229 ? 0.115 -15.761 -7.210 1.00 46.22 229 PRO A O 1
ATOM 1671 N N . GLU A 1 230 ? 1.459 -17.179 -6.067 1.00 52.34 230 GLU A N 1
ATOM 1672 C CA . GLU A 1 230 ? 0.579 -17.278 -4.909 1.00 52.34 230 GLU A CA 1
ATOM 1673 C C . GLU A 1 230 ? 0.434 -15.855 -4.373 1.00 52.34 230 GLU A C 1
ATOM 1675 O O . GLU A 1 230 ? 1.435 -15.196 -4.090 1.00 52.34 230 GLU A O 1
ATOM 1680 N N . ALA A 1 231 ? -0.796 -15.334 -4.373 1.00 57.62 231 ALA A N 1
ATOM 1681 C CA . ALA A 1 231 ? -1.047 -13.995 -3.870 1.00 57.62 231 ALA A CA 1
ATOM 1682 C C . ALA A 1 231 ? -0.550 -13.946 -2.425 1.00 57.62 231 ALA A C 1
ATOM 1684 O O . ALA A 1 231 ? -0.849 -14.856 -1.644 1.00 57.62 231 ALA A O 1
ATOM 1685 N N . GLU A 1 232 ? 0.217 -12.909 -2.082 1.00 69.75 232 GLU A N 1
ATOM 1686 C CA . GLU A 1 232 ? 0.652 -12.709 -0.706 1.00 69.75 232 GLU A CA 1
ATOM 1687 C C . GLU A 1 232 ? -0.593 -12.752 0.190 1.00 69.75 232 GLU A C 1
ATOM 1689 O O . GLU A 1 232 ? -1.623 -12.171 -0.166 1.00 69.75 232 GLU A O 1
ATOM 1694 N N . PRO A 1 233 ? -0.572 -13.429 1.347 1.00 70.19 233 PRO A N 1
ATOM 1695 C CA . PRO A 1 233 ? -1.809 -13.648 2.095 1.00 70.19 233 PRO A CA 1
ATOM 1696 C C . PRO A 1 233 ? -2.486 -12.347 2.554 1.00 70.19 233 PRO A C 1
ATOM 1698 O O . PRO A 1 233 ? -3.684 -12.332 2.828 1.00 70.19 233 PRO A O 1
ATOM 1701 N N . PHE A 1 234 ? -1.726 -11.252 2.629 1.00 74.12 234 PHE A N 1
ATOM 1702 C CA . PHE A 1 234 ? -2.264 -9.918 2.852 1.00 74.12 234 PHE A CA 1
ATOM 1703 C C . PHE A 1 234 ? -3.102 -9.415 1.661 1.00 74.12 234 PHE A C 1
ATOM 1705 O O . PHE A 1 234 ? -4.207 -8.916 1.867 1.00 74.12 234 PHE A O 1
ATOM 1712 N N . ASP A 1 235 ? -2.630 -9.615 0.430 1.00 78.38 235 ASP A N 1
ATOM 1713 C CA . ASP A 1 235 ? -3.360 -9.261 -0.793 1.00 78.38 235 ASP A CA 1
ATOM 1714 C C . ASP A 1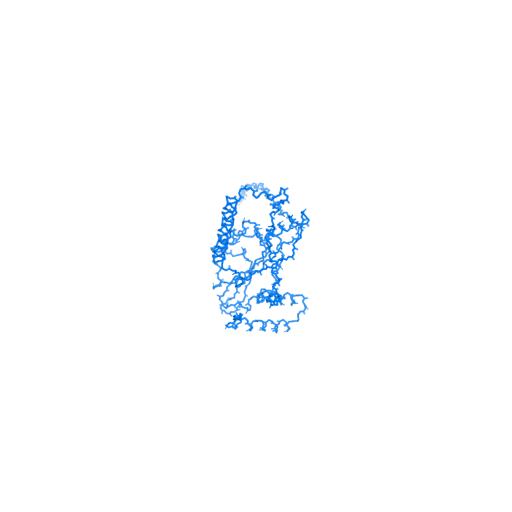 235 ? -4.655 -10.073 -0.903 1.00 78.38 235 ASP A C 1
ATOM 1716 O O . ASP A 1 235 ? -5.713 -9.538 -1.235 1.00 78.38 235 ASP A O 1
ATOM 1720 N N . GLU A 1 236 ? -4.601 -11.361 -0.553 1.00 84.19 236 GLU A N 1
ATOM 1721 C CA . GLU A 1 236 ? -5.790 -12.216 -0.546 1.00 84.19 236 GLU A CA 1
ATOM 1722 C C . GLU A 1 236 ? -6.782 -11.802 0.557 1.00 84.19 236 GLU A C 1
ATOM 1724 O O . GLU A 1 236 ? -7.994 -11.833 0.346 1.00 84.19 236 GLU A O 1
ATOM 1729 N N . LEU A 1 237 ? -6.301 -11.344 1.717 1.00 86.06 237 LEU A N 1
ATOM 1730 C CA . LEU A 1 237 ? -7.157 -10.828 2.788 1.00 86.06 237 LEU A CA 1
ATOM 1731 C C . LEU A 1 237 ? -7.910 -9.560 2.356 1.00 86.06 237 LEU A C 1
ATOM 1733 O O . LEU A 1 237 ? -9.110 -9.446 2.621 1.00 86.06 237 LEU A O 1
ATOM 1737 N N . LEU A 1 238 ? -7.223 -8.631 1.685 1.00 86.06 238 LEU A N 1
ATOM 1738 C CA . LEU A 1 238 ? -7.843 -7.424 1.135 1.00 86.06 238 LEU A CA 1
ATOM 1739 C C . LEU A 1 238 ? -8.840 -7.763 0.028 1.00 86.06 238 LEU A C 1
ATOM 1741 O O . LEU A 1 238 ? -9.965 -7.272 0.054 1.00 86.06 238 LEU A O 1
ATOM 1745 N N . ARG A 1 239 ? -8.488 -8.693 -0.862 1.00 88.12 239 ARG A N 1
ATOM 1746 C CA . ARG A 1 239 ? -9.390 -9.181 -1.908 1.00 88.12 239 ARG A CA 1
ATOM 1747 C C . ARG A 1 239 ? -10.678 -9.775 -1.340 1.00 88.12 239 ARG A C 1
ATOM 1749 O O . ARG A 1 239 ? -11.757 -9.526 -1.872 1.00 88.12 239 ARG A O 1
ATOM 1756 N N . LEU A 1 240 ? -10.594 -10.576 -0.275 1.00 90.81 240 LEU A N 1
ATOM 1757 C CA . LEU A 1 240 ? -11.789 -11.122 0.378 1.00 90.81 240 LEU A CA 1
ATOM 1758 C C . LEU A 1 240 ? -12.674 -10.012 0.957 1.00 90.81 240 LEU A C 1
ATOM 1760 O O . LEU A 1 240 ? -13.897 -10.121 0.890 1.00 90.81 240 LEU A O 1
ATOM 1764 N N . ALA A 1 241 ? -12.068 -8.964 1.517 1.00 86.69 241 ALA A N 1
ATOM 1765 C CA . ALA A 1 241 ? -12.797 -7.800 2.007 1.00 86.69 241 ALA A CA 1
ATOM 1766 C C . ALA A 1 241 ? -13.450 -7.005 0.861 1.00 86.69 241 ALA A C 1
ATOM 1768 O O . ALA A 1 241 ? -14.611 -6.636 0.996 1.00 86.69 241 ALA A O 1
ATOM 1769 N N . ASP A 1 242 ? -12.784 -6.841 -0.288 1.00 87.81 242 ASP A N 1
ATOM 1770 C CA . ASP A 1 242 ? -13.383 -6.214 -1.478 1.00 87.81 242 ASP A CA 1
ATOM 1771 C C . ASP A 1 242 ? -14.613 -6.977 -1.978 1.00 87.81 242 ASP A C 1
ATOM 1773 O O . ASP A 1 242 ? -15.658 -6.387 -2.245 1.00 87.81 242 ASP A O 1
ATOM 1777 N N . LEU A 1 243 ? -14.512 -8.306 -2.078 1.00 90.38 243 LEU A N 1
ATOM 1778 C CA . LEU A 1 243 ? -15.623 -9.149 -2.526 1.00 90.38 243 LEU A CA 1
ATOM 1779 C C . LEU A 1 243 ? -16.810 -9.101 -1.553 1.00 90.38 243 LEU A C 1
ATOM 1781 O O . LEU A 1 243 ? -17.966 -9.142 -1.974 1.00 90.38 243 LEU A O 1
ATOM 1785 N N . HIS A 1 244 ? -16.538 -9.004 -0.251 1.00 90.19 244 HIS A N 1
ATOM 1786 C CA . HIS A 1 244 ? -17.576 -8.823 0.765 1.00 90.19 244 HIS A CA 1
ATOM 1787 C C . HIS A 1 244 ? -18.231 -7.443 0.664 1.00 90.19 244 HIS A C 1
ATOM 1789 O O . HIS A 1 244 ? -19.457 -7.363 0.599 1.00 90.19 244 HIS A O 1
ATOM 1795 N N . ALA A 1 245 ? -17.438 -6.376 0.538 1.00 83.88 245 ALA A N 1
ATOM 1796 C CA . ALA A 1 245 ? -17.936 -5.012 0.363 1.00 83.88 245 ALA A CA 1
ATOM 1797 C C . ALA A 1 245 ? -18.771 -4.851 -0.923 1.00 83.88 245 ALA A C 1
ATOM 1799 O O . ALA A 1 245 ? -19.778 -4.142 -0.936 1.00 83.88 245 ALA A O 1
ATOM 1800 N N . ALA A 1 246 ? -18.404 -5.557 -1.997 1.00 89.31 246 ALA A N 1
ATOM 1801 C CA . ALA A 1 246 ? -19.164 -5.607 -3.246 1.00 89.31 246 ALA A CA 1
ATOM 1802 C C . ALA A 1 246 ? -20.467 -6.431 -3.148 1.00 89.31 246 ALA A C 1
ATOM 1804 O O . ALA A 1 246 ? -21.268 -6.436 -4.085 1.00 89.31 246 ALA A O 1
ATOM 1805 N N . GLY A 1 247 ? -20.694 -7.132 -2.031 1.00 88.50 247 GLY A N 1
ATOM 1806 C CA . GLY A 1 247 ? -21.827 -8.038 -1.837 1.00 88.50 247 GLY A CA 1
ATOM 1807 C C . GLY A 1 247 ? -21.718 -9.349 -2.622 1.00 88.50 247 GLY A C 1
ATOM 1808 O O . GLY A 1 247 ? -22.708 -10.073 -2.735 1.00 88.50 247 GLY A O 1
ATOM 1809 N N . GLU A 1 248 ? -20.541 -9.661 -3.173 1.00 94.06 248 GLU A N 1
ATOM 1810 C CA . GLU A 1 248 ? -20.264 -10.927 -3.862 1.00 94.06 248 GLU A CA 1
ATOM 1811 C C . GLU A 1 248 ? -20.044 -12.082 -2.878 1.00 94.06 248 GLU A C 1
ATOM 1813 O O . GLU A 1 248 ? -20.284 -13.239 -3.221 1.00 94.06 248 GLU A O 1
ATOM 1818 N N . LEU A 1 249 ? -19.625 -11.770 -1.648 1.00 90.19 249 LEU A N 1
ATOM 1819 C CA . LEU A 1 249 ? -19.585 -12.708 -0.530 1.00 90.19 249 LEU A CA 1
ATOM 1820 C C . LEU A 1 249 ? -20.618 -12.315 0.521 1.00 90.19 249 LEU A C 1
ATOM 1822 O O . LEU A 1 249 ? -20.716 -11.154 0.911 1.00 90.19 249 LEU A O 1
ATOM 1826 N N . THR A 1 250 ? -21.352 -13.296 1.037 1.00 93.44 250 THR A N 1
ATOM 1827 C CA . THR A 1 250 ? -22.156 -13.104 2.250 1.00 93.44 250 THR A CA 1
ATOM 1828 C C . THR A 1 250 ? -21.264 -12.996 3.491 1.00 93.44 250 THR A C 1
ATOM 1830 O O . THR A 1 250 ? -20.139 -13.500 3.500 1.00 93.44 250 THR A O 1
ATOM 1833 N N . ASP A 1 251 ? -21.785 -12.434 4.589 1.00 90.19 251 ASP A N 1
ATOM 1834 C CA . ASP A 1 251 ? -21.071 -12.371 5.878 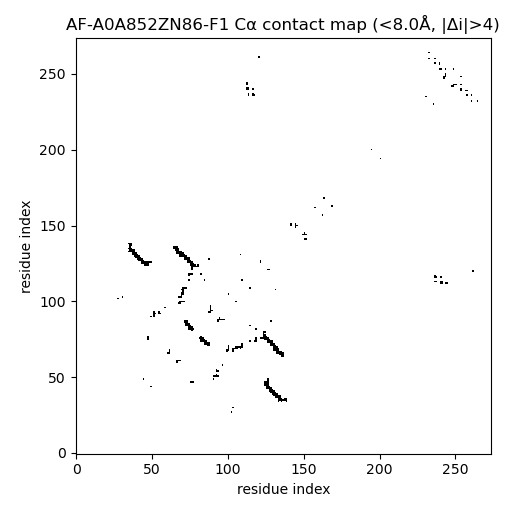1.00 90.19 251 ASP A CA 1
ATOM 1835 C C . ASP A 1 251 ? -20.539 -13.745 6.323 1.00 90.19 251 ASP A C 1
ATOM 1837 O O . ASP A 1 251 ? -19.430 -13.865 6.845 1.00 90.19 251 ASP A O 1
ATOM 1841 N N . GLY A 1 252 ? -21.328 -14.804 6.098 1.00 89.62 252 GLY A N 1
ATOM 1842 C CA . GLY A 1 252 ? -20.959 -16.173 6.455 1.00 89.62 252 GLY A CA 1
ATOM 1843 C C . GLY A 1 252 ? -19.826 -16.736 5.594 1.00 89.62 252 GLY A C 1
ATOM 1844 O O . GLY A 1 252 ? -18.913 -17.370 6.126 1.00 89.62 252 GLY A O 1
ATOM 1845 N N . GLU A 1 253 ? -19.862 -16.495 4.281 1.00 89.25 253 GLU A N 1
ATOM 1846 C CA . GLU A 1 253 ? -18.820 -16.941 3.346 1.00 89.25 253 GLU A CA 1
ATOM 1847 C C . GLU A 1 253 ? -17.512 -16.185 3.568 1.00 89.25 253 GLU A C 1
ATOM 1849 O O . GLU A 1 253 ? -16.453 -16.810 3.659 1.00 89.25 253 GLU A O 1
ATOM 1854 N N . TYR A 1 254 ? -17.588 -14.863 3.737 1.00 89.56 254 TYR A N 1
ATOM 1855 C CA . TYR A 1 254 ? -16.443 -14.031 4.090 1.00 89.56 254 TYR A CA 1
ATOM 1856 C C . TYR A 1 254 ? -15.794 -14.519 5.390 1.00 89.56 254 TYR A C 1
ATOM 1858 O O . TYR A 1 254 ? -14.594 -14.795 5.420 1.00 89.56 254 TYR A O 1
ATOM 1866 N N . ALA A 1 255 ? -16.587 -14.733 6.446 1.00 87.62 255 ALA A N 1
ATOM 1867 C CA . ALA A 1 255 ? -16.080 -15.209 7.730 1.00 87.62 255 ALA A CA 1
ATOM 1868 C C . ALA A 1 255 ? -15.437 -16.607 7.656 1.00 87.62 255 ALA A C 1
ATOM 1870 O O . ALA A 1 255 ? -14.512 -16.898 8.416 1.00 87.62 255 ALA A O 1
ATOM 1871 N N . GLU A 1 256 ? -15.916 -17.503 6.791 1.00 89.38 256 GLU A N 1
ATOM 1872 C CA . GLU A 1 256 ? -15.314 -18.827 6.590 1.00 89.38 256 GLU A CA 1
ATOM 1873 C C . GLU A 1 256 ? -13.993 -18.741 5.814 1.00 89.38 256 GLU A C 1
ATOM 1875 O O . GLU A 1 256 ? -12.974 -19.262 6.275 1.00 89.38 256 GLU A O 1
ATOM 1880 N N . LEU A 1 257 ? -13.985 -18.046 4.673 1.00 88.62 257 LEU A N 1
ATOM 1881 C CA . LEU A 1 257 ? -12.793 -17.890 3.833 1.00 88.62 257 LEU A CA 1
ATOM 1882 C C . LEU A 1 257 ? -11.677 -17.160 4.579 1.00 88.62 257 LEU A C 1
ATOM 1884 O O . LEU A 1 257 ? -10.534 -17.621 4.578 1.00 88.62 257 LEU A O 1
ATOM 1888 N N . LYS A 1 258 ? -12.030 -16.090 5.295 1.00 85.00 258 LYS A N 1
ATOM 1889 C CA . LYS A 1 258 ? -11.116 -15.363 6.170 1.00 85.00 258 LYS A CA 1
ATOM 1890 C C . LYS A 1 258 ? -10.538 -16.282 7.237 1.00 85.00 258 LYS A C 1
ATOM 1892 O O . LYS A 1 258 ? -9.324 -16.410 7.328 1.00 85.00 258 LYS A O 1
ATOM 1897 N N . ARG A 1 259 ? -11.370 -17.003 8.002 1.00 85.00 259 ARG A N 1
ATOM 1898 C CA . ARG A 1 259 ? -10.876 -17.942 9.032 1.00 85.00 259 ARG A CA 1
ATOM 1899 C C . ARG A 1 259 ? -9.907 -18.973 8.463 1.00 85.00 259 ARG A C 1
ATOM 1901 O O . ARG A 1 259 ? -8.910 -19.275 9.117 1.00 85.00 259 ARG A O 1
ATOM 1908 N N . ARG A 1 260 ? -10.174 -19.493 7.263 1.00 85.12 260 ARG A N 1
ATOM 1909 C CA . ARG A 1 260 ? -9.278 -20.433 6.583 1.00 85.12 260 ARG A CA 1
ATOM 1910 C C . ARG A 1 260 ? -7.928 -19.791 6.256 1.00 85.12 260 ARG A C 1
ATOM 1912 O O . ARG A 1 260 ? -6.904 -20.363 6.620 1.00 85.12 260 ARG A O 1
ATOM 1919 N N . LEU A 1 261 ? -7.939 -18.607 5.646 1.00 82.69 261 LEU A N 1
ATOM 1920 C CA . LEU A 1 261 ? -6.732 -17.847 5.306 1.00 82.69 261 LEU A CA 1
ATOM 1921 C C . LEU A 1 261 ? -5.900 -17.525 6.560 1.00 82.69 261 LEU A C 1
ATOM 1923 O O . LEU A 1 261 ? -4.694 -17.750 6.599 1.00 82.69 261 LEU A O 1
ATOM 1927 N N . LEU A 1 262 ? -6.551 -17.093 7.643 1.00 75.81 262 LEU A N 1
ATOM 1928 C CA . LEU A 1 262 ? -5.867 -16.760 8.898 1.00 75.81 262 LEU A CA 1
ATOM 1929 C C . LEU A 1 262 ? -5.307 -17.982 9.627 1.00 75.81 262 LEU A C 1
ATOM 1931 O O . LEU A 1 262 ? -4.276 -17.892 10.296 1.00 75.81 262 LEU A O 1
ATOM 1935 N N . ALA A 1 263 ? -5.974 -19.131 9.516 1.00 76.12 263 ALA A N 1
ATOM 1936 C CA . ALA A 1 263 ? -5.468 -20.384 10.062 1.00 76.12 263 ALA A CA 1
ATOM 1937 C C . ALA A 1 263 ? -4.196 -20.849 9.339 1.00 76.12 263 ALA A C 1
ATOM 1939 O O . ALA A 1 263 ? -3.313 -21.430 9.969 1.00 76.12 263 ALA A O 1
ATOM 1940 N N . GLU A 1 264 ? -4.096 -20.584 8.038 1.00 72.38 264 GLU A N 1
ATOM 1941 C CA . GLU A 1 264 ? -2.896 -20.834 7.244 1.00 72.38 264 GLU A CA 1
ATOM 1942 C C . GLU A 1 264 ? -1.757 -19.890 7.649 1.00 72.38 264 GLU A C 1
ATOM 1944 O O . GLU A 1 264 ? -0.643 -20.349 7.895 1.00 72.38 264 GLU A O 1
ATOM 1949 N N . TRP A 1 265 ? -2.075 -18.613 7.877 1.00 63.38 265 TRP A N 1
ATOM 1950 C CA . TRP A 1 265 ? -1.129 -17.582 8.315 1.00 63.38 265 TRP A CA 1
ATOM 1951 C C . TRP A 1 265 ? -0.518 -17.816 9.703 1.00 63.38 265 TRP A C 1
ATOM 1953 O O . TRP A 1 265 ? 0.654 -17.527 9.930 1.00 63.38 265 TRP A O 1
ATOM 1963 N N . ARG A 1 266 ? -1.285 -18.378 10.646 1.00 57.81 266 ARG A N 1
ATOM 1964 C CA . ARG A 1 266 ? -0.806 -18.679 12.011 1.00 57.81 266 ARG A CA 1
ATOM 1965 C C . ARG A 1 266 ? 0.019 -19.962 12.119 1.00 57.81 266 ARG A C 1
ATOM 1967 O O . ARG A 1 266 ? 0.477 -20.285 13.218 1.00 57.81 266 ARG A O 1
ATOM 1974 N N . ARG A 1 267 ? 0.219 -20.721 11.035 1.00 51.31 267 ARG A N 1
ATOM 1975 C CA . ARG A 1 267 ? 1.147 -21.857 11.074 1.00 51.31 267 ARG A CA 1
ATOM 1976 C C . ARG A 1 267 ? 2.585 -21.333 11.086 1.00 51.31 267 ARG A C 1
ATOM 1978 O O . ARG A 1 267 ? 2.976 -20.632 10.157 1.00 51.31 267 ARG A O 1
ATOM 1985 N N . PRO A 1 268 ? 3.415 -21.704 12.076 1.00 34.91 268 PRO A N 1
ATOM 1986 C CA . PRO A 1 268 ? 4.841 -21.439 11.995 1.00 34.91 268 PRO A CA 1
ATOM 1987 C C . PRO A 1 268 ? 5.447 -22.345 10.907 1.00 34.91 268 PRO A C 1
ATOM 1989 O O . PRO A 1 268 ? 5.793 -23.494 11.171 1.00 34.91 268 PRO A O 1
ATOM 1992 N N . GLY A 1 269 ? 5.531 -21.824 9.678 1.00 49.00 269 GLY A N 1
ATOM 1993 C CA . GLY A 1 269 ? 6.234 -22.422 8.539 1.00 49.00 269 GLY A CA 1
ATOM 1994 C C . GLY A 1 269 ? 5.379 -22.662 7.284 1.00 49.00 269 GLY A C 1
ATOM 1995 O O . GLY A 1 269 ? 4.607 -23.618 7.243 1.00 49.00 269 GLY A O 1
ATOM 1996 N N . GLY A 1 270 ? 5.625 -21.869 6.231 1.00 32.59 270 GLY A N 1
ATOM 1997 C CA . GLY A 1 270 ? 5.351 -22.199 4.821 1.00 32.59 270 GLY A CA 1
ATOM 1998 C C . GLY A 1 270 ? 5.673 -21.034 3.854 1.00 32.59 270 GLY A C 1
ATOM 1999 O O . GLY A 1 270 ? 5.377 -19.904 4.234 1.00 32.59 270 GLY A O 1
ATOM 2000 N N . PRO A 1 271 ? 6.268 -21.264 2.655 1.00 42.25 271 PRO A N 1
ATOM 2001 C CA . PRO A 1 271 ? 6.677 -22.545 2.080 1.00 42.25 271 PRO A CA 1
ATOM 2002 C C . PRO A 1 271 ? 8.154 -22.881 2.361 1.00 42.25 271 PRO A C 1
ATOM 2004 O O . PRO A 1 271 ? 9.065 -22.066 2.218 1.00 42.25 271 PRO A O 1
ATOM 2007 N N . ALA A 1 272 ? 8.384 -24.131 2.768 1.00 34.84 272 ALA A N 1
ATOM 2008 C CA . ALA A 1 272 ? 9.696 -24.759 2.764 1.00 34.84 272 ALA A CA 1
ATOM 2009 C C . ALA A 1 272 ? 10.061 -25.166 1.332 1.00 34.84 272 ALA A C 1
ATOM 2011 O O . ALA A 1 272 ? 9.203 -25.610 0.572 1.00 34.84 272 ALA A O 1
ATOM 2012 N N . GLY A 1 273 ? 11.345 -25.031 1.003 1.00 35.59 273 GLY A N 1
ATOM 2013 C CA . GLY A 1 273 ? 11.894 -25.421 -0.285 1.00 35.59 273 GLY A CA 1
ATOM 2014 C C . GLY A 1 273 ? 11.623 -26.877 -0.671 1.00 35.59 273 GLY A C 1
ATOM 2015 O O . GLY A 1 273 ? 11.609 -27.783 0.168 1.00 35.59 273 GLY A O 1
ATOM 2016 N N . GLY A 1 274 ? 11.484 -27.052 -1.980 1.00 28.17 274 GLY A N 1
ATOM 2017 C CA . GLY A 1 274 ? 11.748 -28.261 -2.748 1.00 28.17 274 GLY A CA 1
ATOM 2018 C C . GLY A 1 274 ? 12.553 -27.858 -3.972 1.00 28.17 274 GLY A C 1
ATOM 2019 O O . GLY A 1 274 ? 12.178 -26.832 -4.579 1.00 28.17 274 GLY A O 1
#

Radius of gyration: 32.38 Å; Cα contacts (8 Å, |Δi|>4): 233; chains: 1; bounding box: 85×94×95 Å